Protein AF-A0A9E1S568-F1 (afdb_monomer)

Radius of gyration: 19.32 Å; Cα contacts (8 Å, |Δi|>4): 302; chains: 1; bounding box: 48×46×54 Å

Sequence (184 aa):
MKRWNRTTLTWDMMLGLDTNIPVTDWLKHNEHHVHKLHGITAVSMPDREVLVEVFVQRVSVGPTTERPEILNRLQSGLEGKIKSLSSHHSCRGVRVTSGDYGAKFEIRFELNNGAQFCDTAIAITKKILQILGVEDERGSRMANFTVSQETFIRLDEAWIPFVRWLRMSHQLPVFASVDADMSR

Solvent-accessible surface area (backbone atoms only — not comparable to full-atom values): 10716 Å² total; per-residue (Å²): 130,63,70,45,76,34,41,35,41,37,34,73,30,92,87,43,42,66,31,70,44,70,46,83,44,93,90,43,85,85,57,93,43,48,34,23,40,37,32,39,39,35,35,46,46,75,97,45,30,35,42,34,40,39,33,44,42,68,95,65,95,67,87,68,81,46,53,69,52,55,51,48,43,52,43,55,56,44,57,58,43,43,67,66,30,59,82,84,49,49,59,46,76,78,44,71,48,64,57,100,85,51,49,45,36,40,37,36,32,33,56,45,91,88,64,59,62,65,63,54,45,52,57,47,51,57,45,51,35,54,64,43,49,36,84,54,96,83,41,62,70,76,64,52,52,50,80,50,77,48,53,30,37,56,55,94,94,42,79,40,51,42,69,52,51,52,22,58,79,67,75,42,74,80,74,72,76,89,84,80,79,91,80,130

Structure (mmCIF, N/CA/C/O backbone):
data_AF-A0A9E1S568-F1
#
_entry.id   AF-A0A9E1S568-F1
#
loop_
_atom_site.group_PDB
_atom_site.id
_atom_site.type_symbol
_atom_site.label_atom_id
_atom_site.label_alt_id
_atom_site.label_comp_id
_atom_site.label_asym_id
_atom_site.label_entity_id
_atom_site.label_seq_id
_atom_site.pdbx_PDB_ins_code
_atom_site.Cartn_x
_atom_site.Cartn_y
_atom_site.Cartn_z
_atom_site.occupancy
_atom_site.B_iso_or_equiv
_atom_site.auth_seq_id
_atom_site.auth_comp_id
_atom_site.auth_asym_id
_atom_site.auth_atom_id
_atom_site.pdbx_PDB_model_num
ATOM 1 N N . MET A 1 1 ? -17.001 6.124 23.254 1.00 55.72 1 MET A N 1
ATOM 2 C CA . MET A 1 1 ? -15.656 5.578 22.968 1.00 55.72 1 MET A CA 1
ATOM 3 C C . MET A 1 1 ? -15.445 5.609 21.458 1.00 55.72 1 MET A C 1
ATOM 5 O O . MET A 1 1 ? -16.227 4.984 20.752 1.00 55.72 1 MET A O 1
ATOM 9 N N . LYS A 1 2 ? -14.501 6.411 20.938 1.00 85.19 2 LYS A N 1
ATOM 10 C CA . LYS A 1 2 ? -14.241 6.466 19.487 1.00 85.19 2 LYS A CA 1
ATOM 11 C C . LYS A 1 2 ? -13.542 5.160 19.086 1.00 85.19 2 LYS A C 1
ATOM 13 O O . LYS A 1 2 ? -12.456 4.875 19.584 1.00 85.19 2 LYS A O 1
ATOM 18 N N . ARG A 1 3 ? -14.204 4.354 18.255 1.00 88.50 3 ARG A N 1
ATOM 19 C CA . ARG A 1 3 ? -13.707 3.085 17.705 1.00 88.50 3 ARG A CA 1
ATOM 20 C C . ARG A 1 3 ? -13.401 3.289 16.226 1.00 88.50 3 ARG A C 1
ATOM 22 O O . ARG A 1 3 ? -14.178 3.937 15.532 1.00 88.50 3 ARG A O 1
ATOM 29 N N . TRP A 1 4 ? -12.309 2.707 15.755 1.00 90.69 4 TRP A N 1
ATOM 30 C CA . TRP A 1 4 ? -11.953 2.655 14.340 1.00 90.69 4 TRP A CA 1
ATOM 31 C C . TRP A 1 4 ? -11.632 1.207 13.980 1.00 90.69 4 TRP A C 1
ATOM 33 O O . TRP A 1 4 ? -10.912 0.528 14.706 1.00 90.69 4 TRP A O 1
ATOM 43 N N . ASN A 1 5 ? -12.212 0.715 12.889 1.00 90.50 5 ASN A N 1
ATOM 44 C CA . ASN A 1 5 ? -11.890 -0.603 12.355 1.00 90.50 5 ASN A CA 1
ATOM 45 C C . ASN A 1 5 ? -10.900 -0.399 11.209 1.00 90.50 5 ASN A C 1
ATOM 47 O O . ASN A 1 5 ? -11.288 0.003 10.111 1.00 90.50 5 ASN A O 1
ATOM 51 N N . ARG A 1 6 ? -9.621 -0.642 11.486 1.00 92.56 6 ARG A N 1
ATOM 52 C CA . 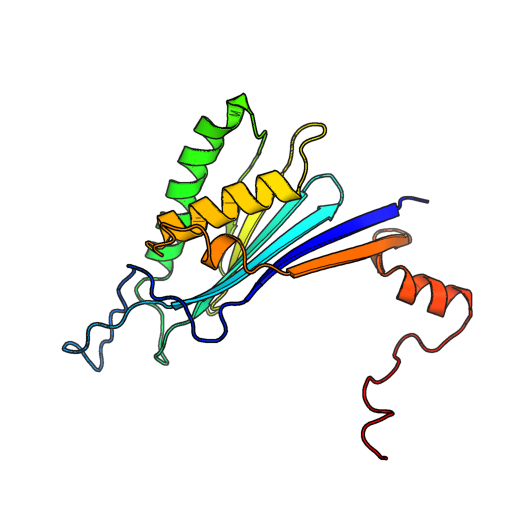ARG A 1 6 ? -8.547 -0.576 10.503 1.00 92.56 6 ARG A CA 1
ATOM 53 C C . ARG A 1 6 ? -8.671 -1.770 9.568 1.00 92.56 6 ARG A C 1
ATOM 55 O O . ARG A 1 6 ? -8.499 -2.903 10.003 1.00 92.56 6 ARG A O 1
ATOM 62 N N . THR A 1 7 ? -8.938 -1.518 8.295 1.00 93.50 7 THR A N 1
ATOM 63 C CA . THR A 1 7 ? -8.829 -2.511 7.226 1.00 93.50 7 THR A CA 1
ATOM 64 C C . THR A 1 7 ? -7.492 -2.330 6.518 1.00 93.50 7 THR A C 1
ATOM 66 O O . THR A 1 7 ? -7.107 -1.206 6.190 1.00 93.50 7 THR A O 1
ATOM 69 N N . THR A 1 8 ? -6.787 -3.433 6.289 1.00 95.25 8 THR A N 1
ATOM 70 C CA . THR A 1 8 ? -5.530 -3.472 5.540 1.00 95.25 8 THR A CA 1
ATOM 71 C C . THR A 1 8 ? -5.673 -4.449 4.380 1.00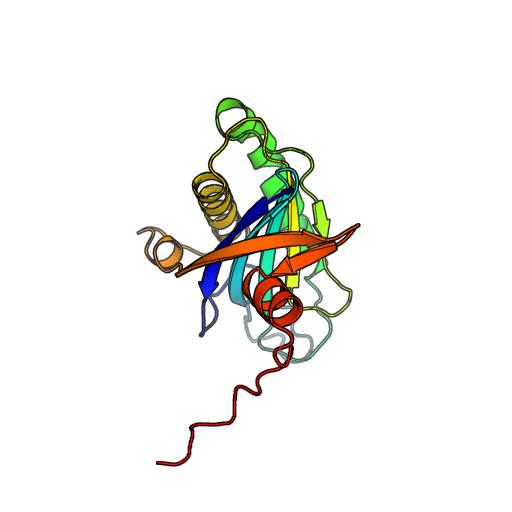 95.25 8 THR A C 1
ATOM 73 O O . THR A 1 8 ? -6.111 -5.582 4.585 1.00 95.25 8 THR A O 1
ATOM 76 N N . LEU A 1 9 ? -5.314 -4.003 3.177 1.00 95.94 9 LEU A N 1
ATOM 77 C CA . LEU A 1 9 ? -5.177 -4.840 1.987 1.00 95.94 9 LEU A CA 1
ATOM 78 C C . LEU A 1 9 ? -3.696 -4.957 1.643 1.00 95.94 9 LEU A C 1
ATOM 80 O O . LEU A 1 9 ? -3.024 -3.932 1.516 1.00 95.94 9 LEU A O 1
ATOM 84 N N . THR A 1 10 ? -3.200 -6.177 1.466 1.00 96.44 10 THR A N 1
ATOM 85 C CA . THR A 1 10 ? -1.786 -6.425 1.162 1.00 96.44 10 THR A CA 1
ATOM 86 C C . THR A 1 10 ? -1.655 -7.292 -0.080 1.00 96.44 10 THR A C 1
ATOM 88 O O . THR A 1 10 ? -2.126 -8.428 -0.097 1.00 96.44 10 THR A O 1
ATOM 91 N N . TRP A 1 11 ? -0.980 -6.756 -1.094 1.00 95.00 11 TRP A N 1
ATOM 92 C CA . TRP A 1 11 ? -0.493 -7.480 -2.263 1.00 95.00 11 TRP A CA 1
ATOM 93 C C . TRP A 1 11 ? 0.986 -7.779 -2.040 1.00 95.00 11 TRP A C 1
ATOM 95 O O . TRP A 1 11 ? 1.820 -6.884 -2.180 1.00 95.00 11 TRP A O 1
ATOM 105 N N . ASP A 1 12 ? 1.298 -9.015 -1.665 1.00 91.75 12 ASP A N 1
ATOM 106 C CA . ASP A 1 12 ? 2.675 -9.478 -1.497 1.00 91.75 12 ASP A CA 1
ATOM 107 C C . ASP A 1 12 ? 3.172 -10.115 -2.799 1.00 91.75 12 ASP A C 1
ATOM 109 O O . ASP A 1 12 ? 2.539 -11.010 -3.367 1.00 91.75 12 ASP A O 1
ATOM 113 N N . MET A 1 13 ? 4.304 -9.624 -3.291 1.00 87.38 13 MET A N 1
ATOM 114 C CA . MET A 1 13 ? 4.949 -10.073 -4.515 1.00 87.38 13 MET A CA 1
ATOM 115 C C . MET A 1 13 ? 6.328 -10.609 -4.143 1.00 87.38 13 MET A C 1
ATOM 117 O O . MET A 1 13 ? 7.347 -10.010 -4.480 1.00 87.38 13 MET A O 1
ATOM 121 N N . MET A 1 14 ? 6.349 -11.752 -3.449 1.00 74.62 14 MET A N 1
ATOM 122 C CA . MET A 1 14 ? 7.551 -12.358 -2.854 1.00 74.62 14 MET A CA 1
ATOM 123 C C . MET A 1 14 ? 8.778 -12.405 -3.783 1.00 74.62 14 MET A C 1
ATOM 125 O O . MET A 1 14 ? 9.901 -12.197 -3.332 1.00 74.62 14 MET A O 1
ATOM 129 N N . LEU A 1 15 ? 8.585 -12.645 -5.085 1.00 81.06 15 LEU A N 1
ATOM 130 C CA . LEU A 1 15 ? 9.674 -12.725 -6.074 1.00 81.06 15 LEU A CA 1
ATOM 131 C C . LEU A 1 15 ? 9.980 -11.398 -6.795 1.00 81.06 15 LEU A C 1
ATOM 133 O O . LEU A 1 15 ? 10.914 -11.330 -7.594 1.00 81.06 15 LEU A O 1
ATOM 137 N N . GLY A 1 16 ? 9.215 -10.348 -6.504 1.00 86.12 16 GLY A N 1
ATOM 138 C CA . GLY A 1 16 ? 9.254 -9.066 -7.194 1.00 86.12 16 GLY A CA 1
ATOM 139 C C . GLY A 1 16 ? 8.633 -9.139 -8.592 1.00 86.12 16 GLY A C 1
ATOM 140 O O . GLY A 1 16 ? 8.898 -10.058 -9.366 1.00 86.12 16 GLY A O 1
ATOM 141 N N . LEU A 1 17 ? 7.806 -8.156 -8.935 1.00 88.62 17 LEU A N 1
ATOM 142 C CA . LEU A 1 17 ? 7.298 -7.966 -10.290 1.00 88.62 17 LEU A CA 1
ATOM 143 C C . LEU A 1 1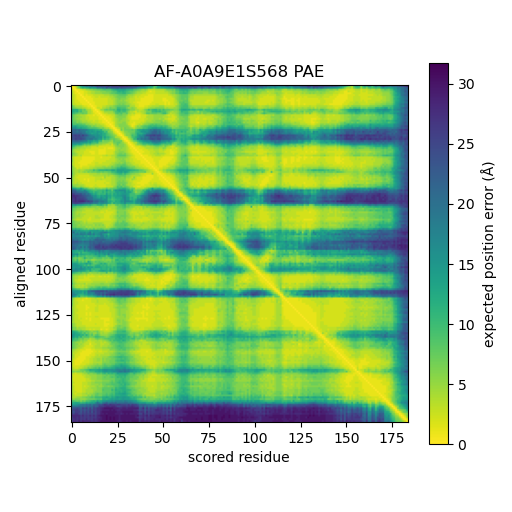7 ? 8.167 -6.957 -11.025 1.00 88.62 17 LEU A C 1
ATOM 145 O O . LEU A 1 17 ? 8.370 -5.845 -10.538 1.00 88.62 17 LEU A O 1
ATOM 149 N N . ASP A 1 18 ? 8.646 -7.343 -12.201 1.00 89.19 18 ASP A N 1
ATOM 150 C CA . ASP A 1 18 ? 9.416 -6.457 -13.064 1.00 89.19 18 ASP A CA 1
ATOM 151 C C . ASP A 1 18 ? 8.561 -5.251 -13.474 1.00 89.19 18 ASP A C 1
ATOM 153 O O . ASP A 1 18 ? 7.424 -5.384 -13.934 1.00 89.19 18 ASP A O 1
ATOM 157 N N . THR A 1 19 ? 9.113 -4.062 -13.253 1.00 89.25 19 THR A N 1
ATOM 158 C CA . THR A 1 19 ? 8.547 -2.793 -13.721 1.00 89.25 19 THR A CA 1
ATOM 159 C C . THR A 1 19 ? 9.135 -2.439 -15.085 1.00 89.25 19 THR A C 1
ATOM 161 O O . THR A 1 19 ? 10.121 -3.027 -15.525 1.00 89.25 19 THR A O 1
ATOM 164 N N . ASN A 1 20 ? 8.592 -1.417 -15.739 1.00 87.50 20 ASN A N 1
ATOM 165 C CA . ASN A 1 20 ? 9.207 -0.832 -16.934 1.00 87.50 20 ASN A CA 1
ATOM 166 C C . ASN A 1 20 ? 10.190 0.313 -16.613 1.00 87.50 20 ASN A C 1
ATOM 168 O O . ASN A 1 20 ? 10.491 1.130 -17.486 1.00 87.50 20 ASN A O 1
ATOM 172 N N . ILE A 1 21 ? 10.630 0.428 -15.355 1.00 85.56 21 ILE A N 1
ATOM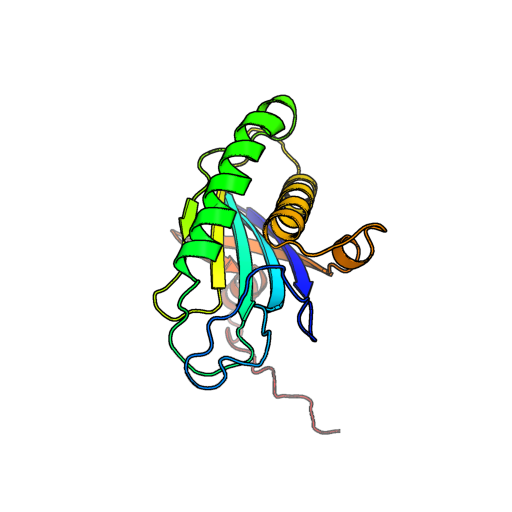 173 C CA . ILE A 1 21 ? 11.511 1.503 -14.895 1.00 85.56 21 ILE A CA 1
ATOM 174 C C . ILE A 1 21 ? 12.942 0.965 -14.866 1.00 85.56 21 ILE A C 1
ATOM 176 O O . ILE A 1 21 ? 13.239 0.090 -14.040 1.00 85.56 21 ILE A O 1
ATOM 180 N N . PRO A 1 22 ? 13.829 1.460 -15.743 1.00 79.81 22 PRO A N 1
ATOM 181 C CA . PRO A 1 22 ? 15.189 0.958 -15.834 1.00 79.81 22 PRO A CA 1
ATOM 182 C C . PRO A 1 22 ? 15.968 1.238 -14.548 1.00 79.81 22 PRO A C 1
ATOM 184 O O . PRO A 1 22 ? 15.653 2.138 -13.771 1.00 79.81 22 PRO A O 1
ATOM 187 N N . VAL A 1 23 ? 17.002 0.440 -14.320 1.00 77.12 23 VAL A N 1
ATOM 188 C CA . VAL A 1 23 ? 18.006 0.675 -13.287 1.00 77.12 23 VAL A CA 1
ATOM 189 C C . VAL A 1 23 ? 19.292 1.063 -13.995 1.00 77.12 23 VAL A C 1
ATOM 191 O O . VAL A 1 23 ? 19.887 0.241 -14.691 1.00 77.12 23 VAL A O 1
ATOM 194 N N . THR A 1 24 ? 19.752 2.293 -13.786 1.00 70.94 24 THR A N 1
ATOM 195 C CA . THR A 1 24 ? 21.067 2.708 -14.278 1.00 70.94 24 THR A CA 1
ATOM 196 C C . THR A 1 24 ? 22.138 2.136 -13.348 1.00 70.94 24 THR A C 1
ATOM 198 O O . THR A 1 24 ? 22.375 2.645 -12.249 1.00 70.94 24 THR A O 1
ATOM 201 N N . ASP A 1 25 ? 22.758 1.024 -13.755 1.00 65.12 25 ASP A N 1
ATOM 202 C CA . ASP A 1 25 ? 23.880 0.425 -13.033 1.00 65.12 25 ASP A CA 1
ATOM 203 C C . ASP A 1 25 ? 25.222 0.880 -13.620 1.00 65.12 25 ASP A C 1
ATOM 205 O O . ASP A 1 25 ? 25.667 0.418 -14.671 1.00 65.12 25 ASP A O 1
ATOM 209 N N . TRP A 1 26 ? 25.895 1.767 -12.890 1.00 59.81 26 TRP A N 1
ATOM 210 C CA . TRP A 1 26 ? 27.206 2.310 -13.239 1.00 59.81 26 TRP A CA 1
ATOM 211 C C . TRP A 1 26 ? 28.306 1.236 -13.292 1.00 59.81 26 TRP A C 1
ATOM 213 O O . TRP A 1 26 ? 29.344 1.450 -13.910 1.00 59.81 26 TRP A O 1
ATOM 223 N N . LEU A 1 27 ? 28.113 0.072 -12.666 1.00 60.22 27 LEU A N 1
ATOM 224 C CA . LEU A 1 27 ? 29.082 -1.029 -12.695 1.00 60.22 27 LEU A CA 1
ATOM 225 C C . LEU A 1 27 ? 28.791 -2.034 -13.814 1.00 60.22 27 LEU A C 1
ATOM 227 O O . LEU A 1 27 ? 29.680 -2.790 -14.201 1.00 60.22 27 LEU A O 1
ATOM 231 N N . LYS A 1 28 ? 27.567 -2.043 -14.355 1.00 59.97 28 LYS A N 1
ATOM 232 C CA . LYS A 1 28 ? 27.106 -3.039 -15.328 1.00 59.97 28 LYS A CA 1
ATOM 233 C C . LYS A 1 28 ? 26.264 -2.416 -16.440 1.00 59.97 28 LYS A C 1
ATOM 235 O O . LYS A 1 28 ? 25.106 -2.769 -16.638 1.00 59.97 28 LYS A O 1
ATOM 240 N N . HIS A 1 29 ? 26.891 -1.542 -17.221 1.00 57.72 29 HIS A N 1
ATOM 241 C CA . HIS A 1 29 ? 26.264 -0.801 -18.324 1.00 57.72 29 HIS A CA 1
ATOM 242 C C . HIS A 1 29 ? 25.612 -1.686 -19.411 1.00 57.72 29 HIS A C 1
ATOM 244 O O . HIS A 1 29 ? 24.796 -1.193 -20.183 1.00 57.72 29 HIS A O 1
ATOM 250 N N . ASN A 1 30 ? 25.949 -2.980 -19.468 1.00 57.06 30 ASN A N 1
ATOM 251 C CA . ASN A 1 30 ? 25.460 -3.920 -20.482 1.00 57.06 30 ASN A CA 1
ATOM 252 C C . ASN A 1 30 ? 24.333 -4.846 -19.985 1.00 57.06 30 ASN A C 1
ATOM 254 O O . ASN A 1 30 ? 23.819 -5.641 -20.770 1.00 57.06 30 ASN A O 1
ATOM 258 N N . GLU A 1 31 ? 23.957 -4.790 -18.703 1.00 65.19 31 GLU A N 1
ATOM 259 C CA . GLU A 1 31 ? 22.848 -5.588 -18.170 1.00 65.19 31 GLU A CA 1
ATOM 260 C C . GLU A 1 31 ? 21.595 -4.706 -18.030 1.00 65.19 31 GLU A C 1
ATOM 262 O O . GLU A 1 31 ? 21.569 -3.758 -17.245 1.00 65.19 31 GLU A O 1
ATOM 267 N N . HIS A 1 32 ? 20.537 -5.024 -18.784 1.00 66.19 32 HIS A N 1
ATOM 268 C CA . HIS A 1 32 ? 19.235 -4.369 -18.645 1.00 66.19 32 HIS A CA 1
ATOM 269 C C . HIS A 1 32 ? 18.546 -4.831 -17.357 1.00 66.19 32 HIS A C 1
ATOM 271 O O . HIS A 1 32 ? 17.829 -5.830 -17.341 1.00 66.19 32 HIS A O 1
ATOM 277 N N . HIS A 1 33 ? 18.766 -4.092 -16.272 1.00 75.62 33 HIS A N 1
ATOM 278 C CA . HIS A 1 33 ? 18.050 -4.278 -15.013 1.00 75.62 33 HIS A CA 1
ATOM 279 C C . HIS A 1 33 ? 16.852 -3.338 -14.926 1.00 75.62 33 HIS A C 1
ATOM 281 O O . HIS A 1 33 ? 16.901 -2.196 -15.386 1.00 75.62 33 HIS A O 1
ATOM 287 N N . VAL A 1 34 ? 15.785 -3.808 -14.285 1.00 82.88 34 VAL A N 1
ATOM 288 C CA . VAL A 1 34 ? 14.593 -3.012 -13.975 1.00 82.88 34 VAL A CA 1
ATOM 289 C C . VAL A 1 34 ? 14.318 -3.027 -12.480 1.00 82.88 34 VAL A C 1
ATOM 291 O O . VAL A 1 34 ? 14.737 -3.934 -11.754 1.00 82.88 34 VAL A O 1
ATOM 294 N N . HIS A 1 35 ? 13.619 -2.002 -12.002 1.00 84.75 35 HIS A N 1
ATOM 295 C CA . HIS A 1 35 ? 13.125 -1.992 -10.633 1.00 84.75 35 HIS A CA 1
ATOM 296 C C . HIS A 1 35 ? 12.069 -3.084 -10.461 1.00 84.75 35 HIS A C 1
ATOM 298 O O . HIS A 1 35 ? 11.311 -3.369 -11.394 1.00 84.75 35 HIS A O 1
ATOM 304 N N . LYS A 1 36 ? 11.997 -3.675 -9.266 1.00 88.12 36 LYS A N 1
ATOM 305 C CA . LYS A 1 36 ? 10.995 -4.691 -8.945 1.00 88.12 36 LYS A CA 1
ATOM 306 C C . LYS A 1 36 ? 10.021 -4.177 -7.898 1.00 88.12 36 LYS A C 1
ATOM 308 O O . LYS A 1 36 ? 10.424 -3.640 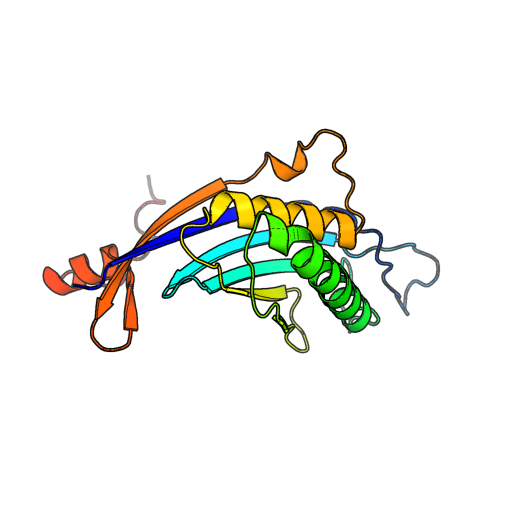-6.866 1.00 88.12 36 LYS A O 1
ATOM 313 N N . LEU A 1 37 ? 8.732 -4.362 -8.152 1.00 89.69 37 LEU A N 1
ATOM 314 C CA . LEU A 1 37 ? 7.667 -4.132 -7.185 1.00 89.69 37 LEU A CA 1
ATOM 315 C C . LEU A 1 37 ? 7.508 -5.387 -6.321 1.00 89.69 37 LEU A C 1
ATOM 317 O O . LEU A 1 37 ? 7.141 -6.442 -6.825 1.00 89.69 37 LEU A O 1
ATOM 321 N N . HIS A 1 38 ? 7.785 -5.274 -5.029 1.00 90.06 38 HIS A N 1
ATOM 322 C CA . HIS A 1 38 ? 7.742 -6.394 -4.083 1.00 90.06 38 HIS A CA 1
ATOM 323 C C . HIS A 1 38 ? 6.480 -6.402 -3.224 1.00 90.06 38 HIS A C 1
ATOM 325 O O . HIS A 1 38 ? 6.122 -7.431 -2.660 1.00 90.06 38 HIS A O 1
ATOM 331 N N . GLY A 1 39 ? 5.779 -5.276 -3.134 1.00 92.31 39 GLY A N 1
ATOM 332 C CA . GLY A 1 39 ? 4.471 -5.283 -2.510 1.00 92.31 39 GLY A CA 1
ATOM 333 C C . GLY A 1 39 ? 3.775 -3.939 -2.514 1.00 92.31 39 GLY A C 1
ATOM 334 O O . GLY A 1 39 ? 4.389 -2.886 -2.703 1.00 92.31 39 GLY A O 1
ATOM 335 N N . ILE A 1 40 ? 2.468 -3.998 -2.294 1.00 94.81 40 ILE A N 1
ATOM 336 C CA . ILE A 1 40 ? 1.620 -2.834 -2.061 1.00 94.81 40 ILE A CA 1
ATOM 337 C C . ILE A 1 40 ? 0.776 -3.120 -0.825 1.00 94.81 40 ILE A C 1
ATOM 339 O O . ILE A 1 40 ? 0.140 -4.169 -0.738 1.00 94.81 40 ILE A O 1
ATOM 343 N N . THR A 1 41 ? 0.734 -2.178 0.110 1.00 95.94 41 THR A N 1
ATOM 344 C CA . THR A 1 41 ? -0.113 -2.263 1.302 1.00 95.94 41 THR A CA 1
ATOM 345 C C . THR A 1 41 ? -0.987 -1.027 1.381 1.00 95.94 41 THR A C 1
ATOM 347 O O . THR A 1 41 ? -0.476 0.081 1.486 1.00 95.94 41 THR A O 1
ATOM 350 N N . ALA A 1 42 ? -2.304 -1.204 1.357 1.00 94.50 42 ALA A N 1
ATOM 351 C CA . ALA A 1 42 ? -3.267 -0.132 1.572 1.00 94.50 42 ALA A CA 1
ATOM 352 C C . ALA A 1 42 ? -3.882 -0.256 2.966 1.00 94.50 42 ALA A C 1
ATOM 354 O O . ALA A 1 42 ? -4.320 -1.335 3.359 1.00 94.50 42 ALA A O 1
ATOM 355 N N . VAL A 1 43 ? -3.960 0.850 3.700 1.00 94.06 43 VAL A N 1
ATOM 356 C CA . VAL A 1 43 ? -4.469 0.916 5.071 1.00 94.06 43 VAL A CA 1
ATOM 357 C C . VAL A 1 43 ? -5.529 2.006 5.167 1.00 94.06 43 VAL A C 1
ATOM 359 O O . VAL A 1 43 ? -5.268 3.162 4.833 1.00 94.06 43 VAL A O 1
ATOM 362 N N . SER A 1 44 ? -6.718 1.657 5.662 1.00 92.56 44 SER A N 1
ATOM 363 C CA . SER A 1 44 ? -7.743 2.646 6.006 1.00 92.56 44 SER A CA 1
ATOM 364 C C . SER A 1 44 ? -7.344 3.306 7.315 1.00 92.56 44 SER A C 1
ATOM 366 O O . SER A 1 44 ? -7.341 2.600 8.315 1.00 92.56 44 SER A O 1
ATOM 368 N N . MET A 1 45 ? -7.036 4.594 7.340 1.00 89.75 45 MET A N 1
ATOM 369 C CA . MET A 1 45 ? -6.630 5.346 8.532 1.00 89.75 45 MET A CA 1
ATOM 370 C C . MET A 1 45 ? -7.852 5.976 9.238 1.00 89.75 45 MET A C 1
ATOM 372 O O . MET A 1 45 ? -8.965 5.951 8.695 1.00 89.75 45 MET A O 1
ATOM 376 N N . PRO A 1 46 ? -7.703 6.506 10.469 1.00 85.94 46 PRO A N 1
ATOM 377 C CA . PRO A 1 46 ? -8.745 7.305 11.107 1.00 85.94 46 PRO A CA 1
ATOM 378 C C . PRO A 1 46 ? -9.145 8.507 10.244 1.00 85.94 46 PRO A C 1
ATOM 380 O O . PRO A 1 46 ? -8.427 8.903 9.331 1.00 85.94 46 PRO A O 1
ATOM 383 N N . ASP A 1 47 ? -10.305 9.095 10.537 1.00 83.25 47 ASP A N 1
ATOM 384 C CA . ASP A 1 47 ? -10.735 10.363 9.929 1.00 83.25 47 ASP A CA 1
ATOM 385 C C . ASP A 1 47 ? -10.789 10.353 8.385 1.00 83.25 47 ASP A C 1
ATOM 387 O O . ASP A 1 47 ? -10.719 11.394 7.741 1.00 83.25 47 ASP A O 1
ATOM 391 N N . ARG A 1 48 ? -11.036 9.167 7.800 1.00 79.12 48 ARG A N 1
ATOM 392 C CA . ARG A 1 48 ? -11.204 8.920 6.350 1.00 79.12 48 ARG A CA 1
ATOM 393 C C . ARG A 1 48 ? -9.921 9.058 5.530 1.00 79.12 48 ARG A C 1
ATOM 395 O O . ARG A 1 48 ? -9.992 9.107 4.302 1.00 79.12 48 ARG A O 1
ATOM 402 N N . GLU A 1 49 ? -8.768 9.092 6.182 1.00 84.56 49 GLU A N 1
ATOM 403 C CA . GLU A 1 49 ? -7.484 9.032 5.499 1.00 84.56 49 GLU A CA 1
ATOM 404 C C . GLU A 1 49 ? -7.210 7.602 5.001 1.00 84.56 49 GLU A C 1
ATOM 406 O O . GLU A 1 49 ? -7.690 6.604 5.547 1.00 84.56 49 GLU A O 1
ATOM 411 N N . VAL A 1 50 ? -6.435 7.493 3.932 1.00 86.56 50 VAL A N 1
ATOM 412 C CA . VAL A 1 50 ? -5.917 6.242 3.399 1.00 86.56 50 VAL A CA 1
ATOM 413 C C . VAL A 1 50 ? -4.430 6.403 3.155 1.00 86.56 50 VAL A C 1
ATOM 415 O O . VAL A 1 50 ? -3.987 7.378 2.547 1.00 86.56 50 VAL A O 1
ATOM 418 N N . LEU A 1 51 ? -3.675 5.406 3.603 1.00 89.69 51 LEU A N 1
ATOM 419 C CA . LEU A 1 51 ? -2.251 5.272 3.342 1.00 89.69 51 LEU A CA 1
ATOM 420 C C . LEU A 1 51 ? -2.033 4.076 2.420 1.00 89.69 51 LEU A C 1
ATOM 422 O O . LEU A 1 51 ? -2.473 2.971 2.729 1.00 89.69 51 LEU A O 1
ATOM 426 N N . VAL A 1 52 ? -1.339 4.284 1.308 1.00 89.44 52 VAL A N 1
ATOM 427 C CA . VAL A 1 52 ? -0.862 3.213 0.433 1.00 89.44 52 VAL A CA 1
ATOM 428 C C . VAL A 1 52 ? 0.659 3.234 0.427 1.00 89.44 52 VAL A C 1
ATOM 430 O O . VAL A 1 52 ? 1.273 4.198 -0.022 1.00 89.44 52 VAL A O 1
ATOM 433 N N . GLU A 1 53 ? 1.268 2.167 0.925 1.00 91.06 53 GLU A N 1
ATOM 434 C CA . GLU A 1 53 ? 2.702 1.923 0.838 1.00 91.06 53 GLU A CA 1
ATOM 435 C C . GLU A 1 53 ? 3.002 1.093 -0.410 1.00 91.06 53 GLU A C 1
ATOM 437 O O . GLU A 1 53 ? 2.398 0.044 -0.629 1.00 91.06 53 GLU A O 1
ATOM 442 N N . VAL A 1 54 ? 3.957 1.546 -1.215 1.00 89.00 54 VAL A N 1
ATOM 443 C CA . VAL A 1 54 ? 4.456 0.848 -2.402 1.00 89.00 54 VAL A CA 1
ATOM 444 C C . VAL A 1 54 ? 5.915 0.498 -2.155 1.00 89.00 54 VAL A C 1
ATOM 446 O O . VAL A 1 54 ? 6.748 1.385 -1.961 1.00 89.00 54 VAL A O 1
ATOM 449 N N . PHE A 1 55 ? 6.230 -0.793 -2.142 1.00 88.56 55 PHE A N 1
ATOM 450 C CA . PHE A 1 55 ? 7.575 -1.295 -1.895 1.00 88.56 55 PHE A CA 1
ATOM 451 C C . PHE A 1 55 ? 8.241 -1.677 -3.219 1.00 88.56 55 PHE A C 1
ATOM 453 O O . PHE A 1 55 ? 7.915 -2.698 -3.826 1.00 88.56 55 PHE A O 1
ATOM 460 N N . VAL A 1 56 ? 9.164 -0.830 -3.671 1.00 82.88 56 VAL A N 1
ATOM 461 C CA . VAL A 1 56 ? 9.942 -1.005 -4.899 1.00 82.88 56 VAL A CA 1
ATOM 462 C C . VAL A 1 56 ? 11.406 -1.169 -4.518 1.00 82.88 56 VAL A C 1
ATOM 464 O O . VAL A 1 56 ? 12.050 -0.227 -4.053 1.00 82.88 56 VAL A O 1
ATOM 467 N N . GLN A 1 57 ? 11.937 -2.372 -4.714 1.00 74.38 57 GLN A N 1
ATOM 468 C CA . GLN A 1 57 ? 13.325 -2.696 -4.403 1.00 74.38 57 GLN A CA 1
ATOM 469 C C . GLN A 1 57 ? 14.163 -2.767 -5.684 1.00 74.38 57 GLN A C 1
ATOM 471 O O . GLN A 1 57 ? 13.680 -3.101 -6.770 1.00 74.38 57 GLN A O 1
ATOM 476 N N . ARG A 1 58 ? 15.453 -2.452 -5.542 1.00 65.69 58 ARG A N 1
ATOM 477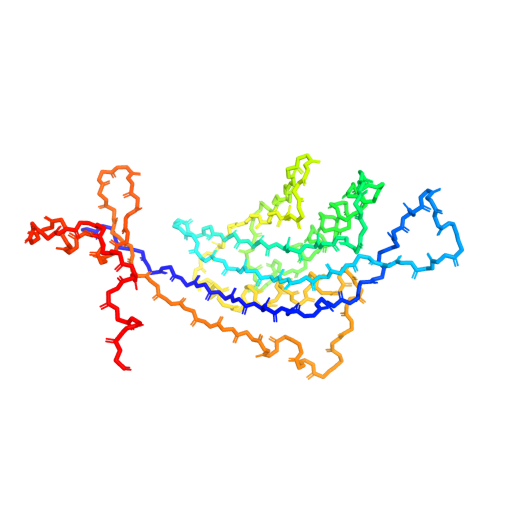 C CA . ARG A 1 58 ? 16.479 -2.704 -6.558 1.00 65.69 58 ARG A CA 1
ATOM 478 C C . ARG A 1 58 ? 17.056 -4.111 -6.369 1.00 65.69 58 ARG A C 1
ATOM 480 O O . ARG A 1 58 ? 17.167 -4.594 -5.246 1.00 65.69 58 ARG A O 1
ATOM 487 N N . VAL A 1 59 ? 17.528 -4.713 -7.457 1.00 59.09 59 VAL A N 1
ATOM 488 C CA . VAL A 1 59 ? 18.348 -5.944 -7.445 1.00 59.09 59 VAL A CA 1
ATOM 489 C C . VAL A 1 59 ? 19.830 -5.654 -7.090 1.00 59.09 59 VAL A C 1
ATOM 491 O O . VAL A 1 59 ? 20.646 -6.562 -7.012 1.00 59.09 59 VAL A O 1
ATOM 494 N N . SER A 1 60 ? 20.216 -4.393 -6.852 1.00 53.28 60 SER A N 1
ATOM 495 C CA . SER A 1 60 ? 21.617 -3.950 -6.764 1.00 53.28 60 SER A CA 1
ATOM 496 C C . SER A 1 60 ? 21.842 -2.901 -5.654 1.00 53.28 60 SER A C 1
ATOM 498 O O . SER A 1 60 ? 20.928 -2.165 -5.277 1.00 53.28 60 SER A O 1
ATOM 500 N N . VAL A 1 61 ? 23.047 -2.885 -5.071 1.00 48.47 61 VAL A N 1
ATOM 501 C CA . VAL A 1 61 ? 23.421 -2.152 -3.845 1.00 48.47 61 VAL A CA 1
ATOM 502 C C . VAL A 1 61 ? 24.089 -0.823 -4.226 1.00 48.47 61 VAL A C 1
ATOM 504 O O . VAL A 1 61 ? 25.285 -0.775 -4.488 1.00 48.47 61 VAL A O 1
ATOM 507 N N . GLY A 1 62 ? 23.324 0.268 -4.297 1.00 51.47 62 GLY A N 1
ATOM 508 C CA . GLY A 1 62 ? 23.856 1.613 -4.567 1.00 51.47 62 GLY A CA 1
ATOM 509 C C . GLY A 1 62 ? 22.758 2.678 -4.700 1.00 51.47 62 GLY A C 1
ATOM 510 O O . GLY A 1 62 ? 21.591 2.301 -4.859 1.00 51.47 62 GLY A O 1
ATOM 511 N N . PRO A 1 63 ? 23.099 3.985 -4.642 1.00 50.84 63 PRO A N 1
ATOM 512 C CA . PRO A 1 63 ? 22.135 5.081 -4.757 1.00 50.84 63 PRO A CA 1
ATOM 513 C C . PRO A 1 63 ? 21.291 4.941 -6.031 1.00 50.84 63 PRO A C 1
ATOM 515 O O . PRO A 1 63 ? 21.786 4.569 -7.095 1.00 50.84 63 PRO A O 1
ATOM 518 N N . THR A 1 64 ? 19.988 5.175 -5.890 1.00 54.38 64 THR A N 1
ATOM 519 C CA . THR A 1 64 ? 18.998 5.017 -6.961 1.00 54.38 64 THR A CA 1
ATOM 520 C C . THR A 1 64 ? 19.052 6.239 -7.870 1.00 54.38 64 THR A C 1
ATOM 522 O O . THR A 1 64 ? 18.662 7.327 -7.457 1.00 54.38 64 THR A O 1
ATOM 525 N N . THR A 1 65 ? 19.522 6.090 -9.109 1.00 58.38 65 THR A N 1
ATOM 526 C CA . THR A 1 65 ? 19.474 7.202 -10.077 1.00 58.38 65 THR A CA 1
ATOM 527 C C . THR A 1 65 ? 18.037 7.563 -10.452 1.00 58.38 65 THR A C 1
ATOM 529 O O . THR A 1 65 ? 17.755 8.729 -10.692 1.00 58.38 65 THR A O 1
ATOM 532 N N . GLU A 1 66 ? 17.107 6.602 -10.383 1.00 71.88 66 GLU A N 1
ATOM 533 C CA . GLU A 1 66 ? 15.733 6.779 -10.876 1.00 71.88 66 GLU A CA 1
ATOM 534 C C . GLU A 1 66 ? 14.663 6.856 -9.769 1.00 71.88 66 GLU A C 1
ATOM 536 O O . GLU A 1 66 ? 13.466 6.791 -10.043 1.00 71.88 66 GLU A O 1
ATOM 541 N N . ARG A 1 67 ? 15.027 7.025 -8.488 1.00 76.75 67 ARG A N 1
ATOM 542 C CA . ARG A 1 67 ? 14.018 7.264 -7.430 1.00 76.75 67 ARG A CA 1
ATOM 543 C C . ARG A 1 67 ? 13.182 8.525 -7.687 1.00 76.75 67 ARG A C 1
ATOM 545 O O . ARG A 1 67 ? 11.960 8.436 -7.536 1.00 76.75 67 ARG A O 1
ATOM 552 N N . PRO A 1 68 ? 13.779 9.668 -8.085 1.00 81.62 68 PRO A N 1
ATOM 553 C CA . PRO A 1 68 ? 13.007 10.830 -8.516 1.00 81.62 68 PRO A CA 1
ATOM 554 C C . PRO A 1 68 ? 12.083 10.506 -9.693 1.00 81.62 68 PRO A C 1
ATOM 556 O O . PRO A 1 68 ? 10.971 11.021 -9.750 1.00 81.62 68 PRO A O 1
ATOM 559 N N . GLU A 1 69 ? 12.493 9.613 -10.599 1.00 84.44 69 GLU A N 1
ATOM 560 C CA . GLU A 1 69 ? 11.655 9.159 -11.709 1.00 84.44 69 GLU A CA 1
ATOM 561 C C . GLU A 1 69 ? 10.427 8.385 -11.211 1.00 84.44 69 GLU A C 1
ATOM 563 O O . GLU A 1 69 ? 9.303 8.720 -11.585 1.00 84.44 69 GLU A O 1
ATOM 568 N N . ILE A 1 70 ? 10.612 7.400 -10.322 1.00 85.69 70 ILE A N 1
ATOM 569 C CA . ILE A 1 70 ? 9.507 6.633 -9.721 1.00 85.69 70 ILE A CA 1
ATOM 570 C C . ILE A 1 70 ? 8.544 7.576 -8.993 1.00 85.69 70 ILE A C 1
ATOM 572 O O . ILE A 1 70 ? 7.330 7.496 -9.192 1.00 85.69 70 ILE A O 1
ATOM 576 N N . LEU A 1 71 ? 9.080 8.496 -8.184 1.00 86.88 71 LEU A N 1
ATOM 577 C CA . LEU A 1 71 ? 8.290 9.487 -7.457 1.00 86.88 71 LEU A CA 1
ATOM 578 C C . LEU A 1 71 ? 7.465 10.352 -8.419 1.00 86.88 71 LEU A C 1
ATOM 580 O O . LEU A 1 71 ? 6.252 10.471 -8.249 1.00 86.88 71 LEU A O 1
ATOM 584 N N . ASN A 1 72 ? 8.096 10.889 -9.465 1.00 86.44 72 ASN A N 1
ATOM 585 C CA . ASN A 1 72 ? 7.438 11.725 -10.467 1.00 86.44 72 ASN A CA 1
ATOM 586 C C . ASN A 1 72 ? 6.370 10.955 -11.253 1.00 86.44 72 ASN A C 1
ATOM 588 O O . ASN A 1 72 ? 5.280 11.484 -11.483 1.00 86.44 72 ASN A O 1
ATOM 592 N N . ARG A 1 73 ? 6.637 9.702 -11.642 1.00 88.62 73 ARG A N 1
ATOM 593 C CA . ARG A 1 73 ? 5.664 8.834 -12.327 1.00 88.62 73 ARG A CA 1
ATOM 594 C C . ARG A 1 73 ? 4.448 8.557 -11.445 1.00 88.62 73 ARG A C 1
ATOM 596 O O . ARG A 1 73 ? 3.317 8.684 -11.914 1.00 88.62 73 ARG A O 1
ATOM 603 N N . LEU A 1 74 ? 4.663 8.218 -10.171 1.00 88.75 74 LEU A N 1
ATOM 604 C CA . LEU A 1 74 ? 3.582 7.998 -9.206 1.00 88.75 74 LEU A CA 1
ATOM 605 C C . LEU A 1 74 ? 2.774 9.275 -8.980 1.00 88.75 74 LEU A C 1
ATOM 607 O O . LEU A 1 74 ? 1.548 9.239 -9.058 1.00 88.75 74 LEU A O 1
ATOM 611 N N . GLN A 1 75 ? 3.442 10.404 -8.755 1.00 87.62 75 GLN A N 1
ATOM 612 C CA . GLN A 1 75 ? 2.773 11.668 -8.482 1.00 87.62 75 GLN A CA 1
ATOM 613 C C . GLN A 1 75 ? 1.946 12.148 -9.683 1.00 87.62 75 GLN A C 1
ATOM 615 O O . GLN A 1 75 ? 0.731 12.304 -9.565 1.00 87.62 75 GLN A O 1
ATOM 620 N N . SER A 1 76 ? 2.555 12.266 -10.864 1.00 85.50 76 SER A N 1
ATOM 621 C CA . SER A 1 76 ? 1.854 12.692 -12.087 1.00 85.50 76 SER A CA 1
ATOM 622 C C . SER A 1 76 ? 0.753 11.711 -12.515 1.00 85.50 76 SER A C 1
ATOM 624 O O . SER A 1 76 ? -0.357 12.116 -12.879 1.00 85.50 76 SER A O 1
ATOM 626 N N . GLY A 1 77 ? 1.019 10.404 -12.424 1.00 84.81 77 GLY A N 1
ATOM 627 C CA . GLY A 1 77 ? 0.081 9.359 -12.823 1.00 84.81 77 GLY A CA 1
ATOM 628 C C . GLY A 1 77 ? -1.147 9.251 -11.914 1.00 84.81 77 GLY A C 1
ATOM 629 O O . GLY A 1 77 ? -2.227 8.872 -12.387 1.00 84.81 77 GLY A O 1
ATOM 630 N N . LEU A 1 78 ? -1.006 9.590 -10.628 1.00 84.62 78 LEU A N 1
ATOM 631 C CA . LEU A 1 78 ? -2.107 9.598 -9.662 1.00 84.62 78 LEU A CA 1
ATOM 632 C C . LEU A 1 78 ? -2.866 10.929 -9.665 1.00 84.62 78 LEU A C 1
ATOM 634 O O . LEU A 1 78 ? -4.096 10.898 -9.619 1.00 84.62 78 LEU A O 1
ATOM 638 N N . GLU A 1 79 ? -2.191 12.071 -9.829 1.00 76.31 79 GLU A N 1
ATOM 639 C CA . GLU A 1 79 ? -2.837 13.386 -9.980 1.00 76.31 79 GLU A CA 1
ATOM 640 C C . GLU A 1 79 ? -3.848 13.405 -11.139 1.00 76.31 79 GLU A C 1
ATOM 642 O O . GLU A 1 79 ? -4.977 13.885 -10.984 1.00 76.31 79 GLU A O 1
ATOM 647 N N . GLY A 1 80 ? -3.493 12.807 -12.284 1.00 66.25 80 GLY A N 1
ATOM 648 C CA . GLY A 1 80 ? -4.405 12.661 -13.423 1.00 66.25 80 GLY A CA 1
ATOM 649 C C . GLY A 1 80 ? -5.611 11.761 -13.126 1.00 66.25 80 GLY A C 1
ATOM 650 O O . GLY A 1 80 ? -6.727 12.035 -13.575 1.00 66.25 80 GLY A O 1
ATOM 651 N N . LYS A 1 81 ? -5.424 10.707 -12.318 1.00 64.69 81 LYS A N 1
ATOM 652 C CA . LYS A 1 81 ? -6.501 9.765 -11.995 1.00 64.69 81 LYS A CA 1
ATOM 653 C C . LYS A 1 81 ? -7.486 10.337 -10.979 1.00 64.69 81 LYS A C 1
ATOM 655 O O . LYS A 1 81 ? -8.678 10.124 -11.158 1.00 64.69 81 LYS A O 1
ATOM 660 N N . ILE A 1 82 ? -7.042 11.108 -9.988 1.00 59.66 82 ILE A N 1
ATOM 661 C CA . ILE A 1 82 ? -7.928 11.777 -9.014 1.00 59.66 82 ILE A CA 1
ATOM 662 C C . ILE A 1 82 ? -8.898 12.727 -9.719 1.00 59.66 82 ILE A C 1
ATOM 664 O O . ILE A 1 82 ? -10.091 12.728 -9.421 1.00 59.66 82 ILE A O 1
ATOM 668 N N . LYS A 1 83 ? -8.411 13.479 -10.717 1.00 58.16 83 LYS A N 1
ATOM 669 C CA . LYS A 1 83 ? -9.267 14.334 -11.551 1.00 58.16 83 LYS A CA 1
ATOM 670 C C . LYS A 1 83 ? -10.323 13.517 -12.303 1.00 58.16 83 LYS A C 1
ATOM 672 O O . LYS A 1 83 ? -11.468 13.942 -12.356 1.00 58.16 83 LYS A O 1
ATOM 677 N N . SER A 1 84 ? -9.979 12.334 -12.819 1.00 54.97 84 SER A N 1
ATOM 678 C CA . SER A 1 84 ? -10.927 11.456 -13.538 1.00 54.97 84 SER A CA 1
ATOM 679 C C . SER A 1 84 ? -11.883 10.667 -12.627 1.00 54.97 84 SER A C 1
ATOM 681 O O . SER A 1 84 ? -13.042 10.448 -12.972 1.00 54.97 84 SER A O 1
ATOM 683 N N . LEU A 1 85 ? -11.413 10.268 -11.442 1.00 53.97 85 LEU A N 1
ATOM 684 C CA . LEU A 1 85 ? -12.176 9.535 -10.434 1.00 53.97 85 LEU A CA 1
ATOM 685 C C . LEU A 1 85 ? -13.161 10.439 -9.692 1.00 53.97 85 LEU A C 1
ATOM 687 O O . LEU A 1 85 ? -14.088 9.919 -9.086 1.00 53.97 85 LEU A O 1
ATOM 691 N N . SER A 1 86 ? -13.022 11.763 -9.795 1.00 48.34 86 SER A N 1
ATOM 692 C CA . SER A 1 86 ? -13.912 12.765 -9.190 1.00 48.34 86 SER A CA 1
ATOM 693 C C . SER A 1 86 ? -15.409 12.589 -9.496 1.00 48.34 86 SER A C 1
ATOM 695 O O . SER A 1 86 ? -16.233 13.166 -8.792 1.00 48.34 86 SER A O 1
ATOM 697 N N . SER A 1 87 ? -15.781 11.759 -10.478 1.00 50.94 87 SER A N 1
ATOM 698 C CA . SER A 1 87 ? -17.177 11.401 -10.749 1.00 50.94 87 SER A CA 1
ATOM 699 C C . SER A 1 87 ? -17.721 10.239 -9.897 1.00 50.94 87 SER A C 1
ATOM 701 O O . SER A 1 87 ? -18.932 10.168 -9.723 1.00 50.94 87 SER A O 1
ATOM 703 N N . HIS A 1 88 ? -16.879 9.334 -9.370 1.00 46.97 88 HIS A N 1
ATOM 704 C CA . HIS A 1 88 ? -17.324 8.111 -8.664 1.00 46.97 88 HIS A CA 1
ATOM 705 C C . HIS A 1 88 ? -16.504 7.744 -7.409 1.00 46.97 88 HIS A C 1
ATOM 707 O O . HIS A 1 88 ? -17.016 7.058 -6.533 1.00 46.97 88 HIS A O 1
ATOM 713 N N . HIS A 1 89 ? -15.232 8.146 -7.312 1.00 53.34 89 HIS A N 1
ATOM 714 C CA . HIS A 1 89 ? -14.330 7.839 -6.195 1.00 53.34 89 HIS A CA 1
ATOM 715 C C . HIS A 1 89 ? -13.647 9.129 -5.752 1.00 53.34 89 HIS A C 1
ATOM 717 O O . HIS A 1 89 ? -12.777 9.706 -6.405 1.00 53.34 89 HIS A O 1
ATOM 723 N N . SER A 1 90 ? -14.120 9.623 -4.630 1.00 56.25 90 SER A N 1
ATOM 724 C CA . SER A 1 90 ? -13.939 10.985 -4.188 1.00 56.25 90 SER A CA 1
ATOM 725 C C . SER A 1 90 ? -12.693 11.080 -3.307 1.00 56.25 90 SER A C 1
ATOM 727 O O . SER A 1 90 ? -12.776 10.913 -2.097 1.00 56.25 90 SER A O 1
ATOM 729 N N . CYS A 1 91 ? -11.532 11.251 -3.933 1.00 61.03 91 CYS A N 1
ATOM 730 C CA . CYS A 1 91 ? -10.223 11.257 -3.283 1.00 61.03 91 CYS A CA 1
ATOM 731 C C . CYS A 1 91 ? -9.645 12.687 -3.259 1.00 61.03 91 CYS A C 1
ATOM 733 O O . CYS A 1 91 ? -9.652 13.356 -4.294 1.00 61.03 91 CYS A O 1
ATOM 735 N N . ARG A 1 92 ? -9.168 13.186 -2.109 1.00 63.84 92 ARG A N 1
ATOM 736 C CA . ARG A 1 92 ? -8.562 14.528 -1.971 1.00 63.84 92 ARG A CA 1
ATOM 737 C C . ARG A 1 92 ? -7.111 14.441 -1.490 1.00 63.84 92 ARG A C 1
ATOM 739 O O . ARG A 1 92 ? -6.790 13.649 -0.614 1.00 63.84 92 ARG A O 1
ATOM 746 N N . GLY A 1 93 ? -6.254 15.304 -2.047 1.00 61.22 93 GLY A N 1
ATOM 747 C CA . GLY A 1 93 ? -4.934 15.604 -1.482 1.00 61.22 93 GLY A CA 1
ATOM 748 C C . GLY A 1 93 ? -3.912 14.471 -1.570 1.00 61.22 93 GLY A C 1
ATOM 749 O O . GLY A 1 93 ? -3.253 14.201 -0.572 1.00 61.22 93 GLY A O 1
ATOM 750 N N . VAL A 1 94 ? -3.757 13.832 -2.741 1.00 69.25 94 VAL A N 1
ATOM 751 C CA . VAL A 1 94 ? -2.708 12.815 -2.916 1.00 69.25 94 VAL A CA 1
ATOM 752 C C . VAL A 1 94 ? -1.334 13.433 -2.718 1.00 69.25 94 VAL A C 1
ATOM 754 O O . VAL A 1 94 ? -0.929 14.331 -3.455 1.00 69.25 94 VAL A O 1
ATOM 757 N N . ARG A 1 95 ? -0.608 12.910 -1.736 1.00 78.62 95 ARG A N 1
ATOM 758 C CA . ARG A 1 95 ? 0.801 13.213 -1.521 1.00 78.62 95 ARG A CA 1
ATOM 759 C C . ARG A 1 95 ? 1.595 11.930 -1.657 1.00 78.62 95 ARG A C 1
ATOM 761 O O . ARG A 1 95 ? 1.297 10.965 -0.957 1.00 78.62 95 ARG A O 1
ATOM 768 N N . VAL A 1 96 ? 2.594 11.942 -2.534 1.00 79.81 96 VAL A N 1
ATOM 769 C CA . VAL A 1 96 ? 3.568 10.858 -2.643 1.00 79.81 96 VAL A CA 1
ATOM 770 C C . VAL A 1 96 ? 4.843 11.301 -1.935 1.00 79.81 96 VAL A C 1
ATOM 772 O O . VAL A 1 96 ? 5.388 12.356 -2.245 1.00 79.81 96 VAL A O 1
ATOM 775 N N . THR A 1 97 ? 5.299 10.533 -0.954 1.00 81.00 97 THR A N 1
ATOM 776 C CA . THR A 1 97 ? 6.543 10.792 -0.221 1.00 81.00 97 THR A CA 1
ATOM 777 C C . THR A 1 97 ? 7.449 9.579 -0.254 1.00 81.00 97 THR A C 1
ATOM 779 O O . THR A 1 97 ? 7.010 8.443 -0.416 1.00 81.00 97 THR A O 1
ATOM 782 N N . SER A 1 98 ? 8.743 9.821 -0.105 1.00 80.12 98 SER A N 1
ATOM 783 C CA . SER A 1 98 ? 9.763 8.790 -0.205 1.00 80.12 98 SER A CA 1
ATOM 784 C C . SER A 1 98 ? 10.927 9.213 0.698 1.00 80.12 98 SER A C 1
ATOM 786 O O . SER A 1 98 ? 11.370 10.351 0.583 1.00 80.12 98 SER A O 1
ATOM 788 N N . GLY A 1 99 ? 11.407 8.351 1.601 1.00 69.94 99 GLY A N 1
ATOM 789 C CA . GLY A 1 99 ? 12.599 8.663 2.414 1.00 69.94 99 GLY A CA 1
ATOM 790 C C . GLY A 1 99 ? 13.885 8.631 1.580 1.00 69.94 99 GLY A C 1
ATOM 791 O O . GLY A 1 99 ? 13.909 7.953 0.559 1.00 69.94 99 GLY A O 1
ATOM 792 N N . ASP A 1 100 ? 14.961 9.293 1.999 1.00 61.00 100 ASP A N 1
ATOM 793 C CA . ASP A 1 100 ? 16.164 9.471 1.157 1.00 61.00 100 ASP A CA 1
ATOM 794 C C . ASP A 1 100 ? 16.833 8.153 0.715 1.00 61.00 100 ASP A C 1
ATOM 796 O O . ASP A 1 100 ? 17.432 8.081 -0.356 1.00 61.00 100 ASP A O 1
ATOM 800 N N . TYR A 1 101 ? 16.665 7.082 1.499 1.00 63.03 101 TYR A N 1
ATOM 801 C CA . TYR A 1 101 ? 17.319 5.784 1.274 1.00 63.03 101 TYR A CA 1
ATOM 802 C C . TYR A 1 101 ? 16.360 4.578 1.293 1.00 63.03 101 TYR A C 1
ATOM 804 O O . TYR A 1 101 ? 16.798 3.431 1.247 1.00 63.03 101 TYR A O 1
ATOM 812 N N . GLY A 1 102 ? 15.045 4.801 1.394 1.00 65.69 102 GLY A N 1
ATOM 813 C CA . GLY A 1 102 ? 14.075 3.720 1.612 1.00 65.69 102 GLY A CA 1
ATOM 814 C C . GLY A 1 102 ? 13.487 3.148 0.321 1.00 65.69 102 GLY A C 1
ATOM 815 O O . GLY A 1 102 ? 12.995 3.894 -0.511 1.00 65.69 102 GLY A O 1
ATOM 816 N N . ALA A 1 103 ? 13.384 1.826 0.179 1.00 74.25 103 ALA A N 1
ATOM 817 C CA . ALA A 1 103 ? 12.674 1.173 -0.939 1.00 74.25 103 ALA A CA 1
ATOM 818 C C . ALA A 1 103 ? 11.134 1.364 -0.916 1.00 74.25 103 ALA A C 1
ATOM 820 O O . ALA A 1 103 ? 10.405 0.788 -1.718 1.00 74.25 103 ALA A O 1
ATOM 821 N N . LYS A 1 104 ? 10.616 2.176 0.011 1.00 84.81 104 LYS A N 1
ATOM 822 C CA . LYS A 1 104 ? 9.189 2.462 0.169 1.00 84.81 104 LYS A CA 1
ATOM 823 C C . LYS A 1 104 ? 8.829 3.850 -0.356 1.00 84.81 104 LYS A C 1
ATOM 825 O O . LYS A 1 104 ? 9.553 4.821 -0.110 1.00 84.81 104 LYS A O 1
ATOM 830 N N . PHE A 1 105 ? 7.681 3.916 -1.017 1.00 87.69 105 PHE A N 1
ATOM 831 C CA . PHE A 1 105 ? 6.965 5.134 -1.377 1.00 87.69 105 PHE A CA 1
ATOM 832 C C . PHE A 1 105 ? 5.623 5.130 -0.646 1.00 87.69 105 PHE A C 1
ATOM 834 O O . PHE A 1 105 ? 4.919 4.124 -0.647 1.00 87.69 105 PHE A O 1
ATOM 841 N N . GLU A 1 106 ? 5.272 6.242 -0.017 1.00 89.81 106 GLU A N 1
ATOM 842 C CA . GLU A 1 106 ? 4.004 6.417 0.688 1.00 89.81 106 GLU A CA 1
ATOM 843 C C . GLU A 1 106 ? 3.093 7.323 -0.124 1.00 89.81 106 GLU A C 1
ATOM 845 O O . GLU A 1 106 ? 3.509 8.393 -0.556 1.00 89.81 106 GLU A O 1
ATOM 850 N N . ILE A 1 107 ? 1.845 6.912 -0.308 1.00 89.44 107 ILE A N 1
ATOM 851 C CA . ILE A 1 107 ? 0.807 7.665 -1.002 1.00 89.44 107 ILE A CA 1
ATOM 852 C C . ILE A 1 107 ? -0.323 7.887 -0.000 1.00 89.44 107 ILE A C 1
ATOM 854 O O . ILE A 1 107 ? -0.938 6.925 0.457 1.00 89.44 107 ILE A O 1
ATOM 858 N N . ARG A 1 108 ? -0.607 9.143 0.343 1.00 88.31 108 ARG A N 1
ATOM 859 C CA . ARG A 1 108 ? -1.666 9.501 1.303 1.00 88.31 108 ARG A CA 1
ATOM 860 C C . ARG A 1 108 ? -2.768 10.293 0.644 1.00 88.31 108 ARG A C 1
ATOM 862 O O . ARG A 1 108 ? -2.457 11.157 -0.168 1.00 88.31 108 ARG A O 1
ATOM 869 N N . PHE A 1 109 ? -4.018 10.013 0.998 1.00 84.69 109 PHE A N 1
ATOM 870 C CA . PHE A 1 109 ? -5.184 10.748 0.510 1.00 84.69 109 PHE A CA 1
ATOM 871 C C . PHE A 1 109 ? -6.412 10.583 1.404 1.00 84.69 109 PHE A C 1
ATOM 873 O O . PHE A 1 109 ? -6.502 9.649 2.192 1.00 84.69 109 PHE A O 1
ATOM 880 N N . GLU A 1 110 ? -7.389 11.471 1.241 1.00 83.00 110 GLU A N 1
ATOM 881 C CA . GLU A 1 110 ? -8.651 11.463 1.987 1.00 83.00 110 GLU A CA 1
ATOM 882 C C . GLU A 1 110 ? -9.816 10.957 1.128 1.00 83.00 110 GLU A C 1
ATOM 884 O O . GLU A 1 110 ? -9.929 11.321 -0.044 1.00 83.00 110 GLU A O 1
ATOM 889 N N . LEU A 1 111 ? -10.713 10.161 1.717 1.00 81.50 111 LEU A N 1
ATOM 890 C CA . LEU A 1 111 ? -11.967 9.718 1.101 1.00 81.50 111 LEU A CA 1
ATOM 891 C C . LEU A 1 111 ? -13.121 10.683 1.431 1.00 81.50 111 LEU A C 1
ATOM 893 O O . LEU A 1 111 ? -13.411 10.943 2.602 1.00 81.50 111 LEU A O 1
ATOM 897 N N . ASN A 1 112 ? -13.865 11.151 0.424 1.00 70.38 112 ASN A N 1
ATOM 898 C CA . ASN A 1 112 ? -15.126 11.867 0.653 1.00 70.38 112 ASN A CA 1
ATOM 899 C C . ASN A 1 112 ? -16.269 10.886 1.011 1.00 70.38 112 ASN A C 1
ATOM 901 O O . ASN A 1 112 ? -16.210 9.688 0.739 1.00 70.38 112 ASN A O 1
ATOM 905 N N . ASN A 1 113 ? -17.290 11.428 1.686 1.00 55.09 113 ASN A N 1
ATOM 906 C CA . ASN A 1 113 ? -18.455 10.766 2.297 1.00 55.09 113 ASN A CA 1
ATOM 907 C C . ASN A 1 113 ? -18.799 9.344 1.793 1.00 55.09 113 ASN A C 1
ATOM 909 O O . ASN A 1 113 ? -19.303 9.181 0.688 1.00 55.09 113 ASN A O 1
ATOM 913 N N . GLY A 1 114 ? -18.649 8.335 2.661 1.00 56.38 114 GLY A N 1
ATOM 914 C CA . GLY A 1 114 ? -19.242 7.001 2.475 1.00 56.38 114 GLY A CA 1
ATOM 915 C C . GLY A 1 114 ? -18.565 6.084 1.450 1.00 56.38 114 GLY A C 1
ATOM 916 O O . GLY A 1 114 ? -19.035 4.964 1.267 1.00 56.38 114 GLY A O 1
ATOM 917 N N . ALA A 1 115 ? -17.474 6.513 0.805 1.00 59.12 115 ALA A N 1
ATOM 918 C CA . ALA A 1 115 ? -16.727 5.667 -0.123 1.00 59.12 115 ALA A CA 1
ATOM 919 C C . ALA A 1 115 ? -16.168 4.414 0.576 1.00 59.12 115 ALA A C 1
ATOM 921 O O . ALA A 1 115 ? -15.605 4.490 1.673 1.00 59.12 115 ALA A O 1
ATOM 922 N N . GLN A 1 116 ? -16.301 3.256 -0.076 1.00 79.19 116 GLN A N 1
ATOM 923 C CA . GLN A 1 116 ? -15.740 2.006 0.421 1.00 79.19 116 GLN A CA 1
ATOM 924 C C . GLN A 1 116 ? -14.221 2.039 0.213 1.00 79.19 116 GLN A C 1
ATOM 926 O O . GLN A 1 116 ? -13.723 2.076 -0.915 1.00 79.19 116 GLN A O 1
ATOM 931 N N . PHE A 1 117 ? -13.477 2.063 1.323 1.00 86.69 117 PHE A N 1
ATOM 932 C CA . PHE A 1 117 ? -12.013 2.018 1.335 1.00 86.69 117 PHE A CA 1
ATOM 933 C C . PHE A 1 117 ? -11.463 0.939 0.394 1.00 86.69 117 PHE A C 1
ATOM 935 O O . PHE A 1 117 ? -10.545 1.220 -0.372 1.00 86.69 117 PHE A O 1
ATOM 942 N N . CYS A 1 118 ? -12.049 -0.263 0.419 1.00 87.94 118 CYS A N 1
ATOM 943 C CA . CYS A 1 118 ? -11.577 -1.398 -0.366 1.00 87.94 118 CYS A CA 1
ATOM 944 C C . CYS A 1 118 ? -11.606 -1.118 -1.872 1.00 87.94 118 CYS A C 1
ATOM 946 O O . CYS A 1 118 ? -10.587 -1.289 -2.536 1.00 87.94 118 CYS A O 1
ATOM 948 N N . ASP A 1 119 ? -12.725 -0.617 -2.397 1.00 86.62 119 ASP A N 1
ATOM 949 C CA . ASP A 1 119 ? -12.870 -0.309 -3.825 1.00 86.62 119 ASP A CA 1
ATOM 950 C C . ASP A 1 119 ? -11.866 0.756 -4.266 1.00 86.62 119 ASP A C 1
ATOM 952 O O . ASP A 1 119 ? -11.202 0.631 -5.298 1.00 86.62 119 ASP A O 1
ATOM 956 N N . THR A 1 120 ? -11.692 1.787 -3.435 1.00 85.06 120 THR A N 1
ATOM 957 C CA . THR A 1 120 ? -10.744 2.867 -3.720 1.00 85.06 120 THR A CA 1
ATOM 958 C C . THR A 1 120 ? -9.299 2.376 -3.673 1.00 85.06 120 THR A C 1
ATOM 960 O O . THR A 1 120 ? -8.509 2.706 -4.560 1.00 85.06 120 THR A O 1
ATOM 963 N N . ALA A 1 121 ? -8.954 1.553 -2.683 1.00 88.31 121 ALA A N 1
ATOM 964 C CA . ALA A 1 121 ? -7.638 0.942 -2.571 1.00 88.31 121 ALA A CA 1
ATOM 965 C C . ALA A 1 121 ? -7.340 0.053 -3.788 1.00 88.31 121 ALA A C 1
ATOM 967 O O . ALA A 1 121 ? -6.300 0.224 -4.416 1.00 88.31 121 ALA A O 1
ATOM 968 N N . ILE A 1 122 ? -8.276 -0.810 -4.200 1.00 89.38 122 ILE A N 1
ATOM 969 C CA . ILE A 1 122 ? -8.142 -1.652 -5.400 1.00 89.38 122 ILE A CA 1
ATOM 970 C C . ILE A 1 122 ? -7.952 -0.787 -6.655 1.00 89.38 122 ILE A C 1
ATOM 972 O O . ILE A 1 122 ? -7.055 -1.042 -7.465 1.00 89.38 122 ILE A O 1
ATOM 976 N N . ALA A 1 123 ? -8.757 0.267 -6.821 1.00 87.12 123 ALA A N 1
ATOM 977 C CA . ALA A 1 123 ? -8.672 1.162 -7.971 1.00 87.12 123 ALA A CA 1
ATOM 978 C C . ALA A 1 123 ? -7.331 1.912 -8.045 1.00 87.12 123 ALA A C 1
ATOM 980 O O . ALA A 1 123 ? -6.813 2.149 -9.149 1.00 87.12 123 ALA A O 1
ATOM 981 N N . ILE A 1 124 ? -6.770 2.293 -6.896 1.00 87.81 124 ILE A N 1
ATOM 982 C CA . ILE A 1 124 ? -5.471 2.965 -6.795 1.00 87.81 124 ILE A CA 1
ATOM 983 C C . ILE A 1 124 ? -4.332 1.978 -7.025 1.00 87.81 124 ILE A C 1
ATOM 985 O O . ILE A 1 124 ? -3.490 2.253 -7.877 1.00 87.81 124 ILE A O 1
ATOM 989 N N . THR A 1 125 ? -4.348 0.804 -6.395 1.00 90.44 125 THR A N 1
ATOM 990 C CA . THR A 1 125 ? -3.361 -0.261 -6.630 1.00 90.44 125 THR A CA 1
ATOM 991 C C . THR A 1 125 ? -3.292 -0.631 -8.109 1.00 90.44 125 THR A C 1
ATOM 993 O O . THR A 1 125 ? -2.210 -0.621 -8.693 1.00 90.44 125 THR A O 1
ATOM 996 N N . LYS A 1 126 ? -4.439 -0.820 -8.777 1.00 90.19 126 LYS A N 1
ATOM 997 C CA . LYS A 1 126 ? -4.478 -1.080 -10.226 1.00 90.19 126 LYS A CA 1
ATOM 998 C C . LYS A 1 126 ? -3.797 0.027 -11.036 1.00 90.19 126 LYS A C 1
ATOM 1000 O O . LYS A 1 126 ? -3.152 -0.248 -12.043 1.00 90.19 126 LYS A O 1
ATOM 1005 N N . LYS A 1 127 ? -3.927 1.291 -10.614 1.00 89.06 127 LYS A N 1
ATOM 1006 C CA . LYS A 1 127 ? -3.237 2.408 -11.273 1.00 89.06 127 LYS A CA 1
ATOM 1007 C C . LYS A 1 127 ? -1.742 2.402 -10.992 1.00 89.06 127 LYS A C 1
ATOM 1009 O O . LYS A 1 127 ? -0.984 2.693 -11.906 1.00 89.06 127 LYS A O 1
ATOM 1014 N N . ILE A 1 128 ? -1.331 2.085 -9.767 1.00 91.50 128 ILE A N 1
ATOM 1015 C CA . ILE A 1 128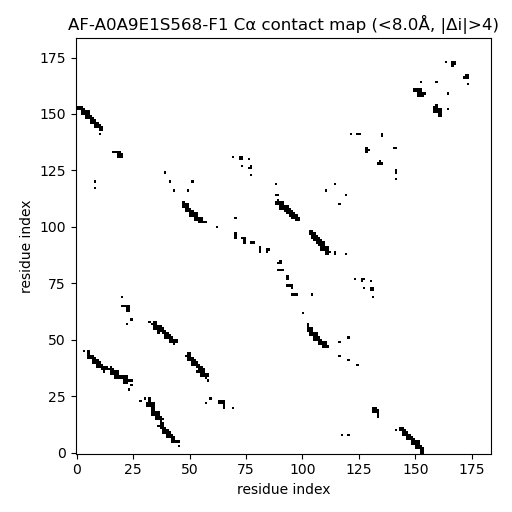 ? 0.082 1.975 -9.397 1.00 91.50 128 ILE A CA 1
ATOM 1016 C C . ILE A 1 128 ? 0.759 0.924 -10.280 1.00 91.50 128 ILE A C 1
ATOM 1018 O O . ILE A 1 128 ? 1.770 1.240 -10.897 1.00 91.50 128 ILE A O 1
ATOM 1022 N N . LEU A 1 129 ? 0.155 -0.259 -10.448 1.00 91.56 129 LEU A N 1
ATOM 1023 C CA . LEU A 1 129 ? 0.671 -1.284 -11.366 1.00 91.56 129 LEU A CA 1
ATOM 1024 C C . LEU A 1 129 ? 0.845 -0.741 -12.790 1.00 91.56 129 LEU A C 1
ATOM 1026 O O . LEU A 1 129 ? 1.919 -0.864 -13.367 1.00 91.56 129 LEU A O 1
ATOM 1030 N N . GLN A 1 130 ? -0.172 -0.056 -13.322 1.00 90.12 130 GLN A N 1
ATOM 1031 C CA . GLN A 1 130 ? -0.106 0.560 -14.653 1.00 90.12 130 GLN A CA 1
ATOM 1032 C C . GLN A 1 130 ? 0.992 1.628 -14.771 1.00 90.12 130 GLN A C 1
ATOM 1034 O O . GLN A 1 130 ? 1.683 1.679 -15.782 1.00 90.12 130 GLN A O 1
ATOM 1039 N N . ILE A 1 131 ? 1.151 2.493 -13.763 1.00 91.19 131 ILE A N 1
ATOM 1040 C CA . ILE A 1 131 ? 2.177 3.551 -13.740 1.00 91.19 131 ILE A CA 1
ATOM 1041 C C . ILE A 1 131 ? 3.582 2.943 -13.746 1.00 91.19 131 ILE A C 1
ATOM 1043 O O . ILE A 1 131 ? 4.476 3.452 -14.422 1.00 91.19 131 ILE A O 1
ATOM 1047 N N . LEU A 1 132 ? 3.764 1.855 -12.999 1.00 90.44 132 LEU A N 1
ATOM 1048 C CA . LEU A 1 132 ? 5.023 1.123 -12.916 1.00 90.44 132 LEU A CA 1
ATOM 1049 C C . LEU A 1 132 ? 5.221 0.151 -14.095 1.00 90.44 132 LEU A C 1
ATOM 1051 O O . LEU A 1 132 ? 6.221 -0.558 -14.138 1.00 90.44 132 LEU A O 1
ATOM 1055 N N . GLY A 1 133 ? 4.288 0.096 -15.051 1.00 89.94 133 GLY A N 1
ATOM 1056 C CA . GLY A 1 133 ? 4.374 -0.786 -16.217 1.00 89.94 133 GLY A CA 1
ATOM 1057 C C . GLY A 1 133 ? 4.279 -2.275 -15.895 1.00 89.94 133 GLY A C 1
ATOM 1058 O O . GLY A 1 133 ? 4.758 -3.093 -16.670 1.00 89.94 133 GLY A O 1
ATOM 1059 N N . VAL A 1 134 ? 3.680 -2.636 -14.761 1.00 89.88 134 VAL A N 1
ATOM 1060 C CA . VAL A 1 134 ? 3.426 -4.030 -14.398 1.00 89.88 134 VAL A CA 1
ATOM 1061 C C . VAL A 1 134 ? 2.172 -4.499 -15.135 1.00 89.88 134 VAL A C 1
ATOM 1063 O O . VAL A 1 134 ? 1.065 -4.028 -14.865 1.00 89.88 134 VAL A O 1
ATOM 1066 N N . GLU A 1 135 ? 2.339 -5.438 -16.063 1.00 85.44 135 GLU A N 1
ATOM 1067 C CA . GLU A 1 135 ? 1.230 -6.023 -16.827 1.00 85.44 135 GLU A CA 1
ATOM 1068 C C . GLU A 1 135 ? 0.286 -6.826 -15.916 1.00 85.44 135 GLU A C 1
ATOM 1070 O O . GLU A 1 135 ? 0.725 -7.527 -15.017 1.00 85.44 135 GLU A O 1
ATOM 1075 N N . ASP A 1 136 ? -1.026 -6.759 -16.098 1.00 84.00 136 ASP A N 1
ATOM 1076 C CA . ASP A 1 136 ? -1.962 -7.621 -15.353 1.00 84.00 136 ASP A CA 1
ATOM 1077 C C . ASP A 1 136 ? -3.232 -7.847 -16.171 1.00 84.00 136 ASP A C 1
ATOM 1079 O O . ASP A 1 136 ? -4.344 -7.515 -15.759 1.00 84.00 136 ASP A O 1
ATOM 1083 N N . GLU A 1 137 ? -3.056 -8.358 -17.391 1.00 74.81 137 GLU A N 1
ATOM 1084 C CA . GLU A 1 137 ? -4.129 -8.474 -18.389 1.00 74.81 137 GLU A CA 1
ATOM 1085 C C . GLU A 1 137 ? -5.337 -9.273 -17.888 1.00 74.81 137 GLU A C 1
ATOM 1087 O O . GLU A 1 137 ? -6.479 -8.965 -18.224 1.00 74.81 137 GLU A O 1
ATOM 1092 N N . ARG A 1 138 ? -5.090 -10.290 -17.055 1.00 78.69 138 ARG A N 1
ATOM 1093 C CA . ARG A 1 138 ? -6.122 -11.184 -16.508 1.00 78.69 138 ARG A CA 1
ATOM 1094 C C . ARG A 1 138 ? -6.557 -10.820 -15.087 1.00 78.69 138 ARG A C 1
ATOM 1096 O O . ARG A 1 138 ? -7.398 -11.515 -14.527 1.00 78.69 138 ARG A O 1
ATOM 1103 N N . GLY A 1 139 ? -5.987 -9.770 -14.493 1.00 81.62 139 GLY A N 1
ATOM 1104 C CA . GLY A 1 139 ? -6.282 -9.363 -13.117 1.00 81.62 139 GLY A CA 1
ATOM 1105 C C . GLY A 1 139 ? -5.784 -10.335 -12.041 1.00 81.62 139 GLY A C 1
ATOM 1106 O O . GLY A 1 139 ? -6.202 -10.223 -10.889 1.00 81.62 139 GLY A O 1
ATOM 1107 N N . SER A 1 140 ? -4.941 -11.314 -12.386 1.00 82.62 140 SER A N 1
ATOM 1108 C CA . SER A 1 140 ? -4.487 -12.346 -11.447 1.00 82.62 140 SER A CA 1
ATOM 1109 C C . SER A 1 140 ? -3.562 -11.775 -10.375 1.00 82.62 140 SER A C 1
ATOM 1111 O O . SER A 1 140 ? -3.627 -12.205 -9.225 1.00 82.62 140 SER A O 1
ATOM 1113 N N . ARG A 1 141 ? -2.746 -10.768 -10.716 1.00 83.75 141 ARG A N 1
ATOM 1114 C CA . ARG A 1 141 ? -1.876 -10.074 -9.752 1.00 83.75 141 ARG A CA 1
ATOM 1115 C C . ARG A 1 141 ? -2.715 -9.212 -8.816 1.00 83.75 141 ARG A C 1
ATOM 1117 O O . ARG A 1 141 ? -2.505 -9.235 -7.607 1.00 83.75 141 ARG A O 1
ATOM 1124 N N . MET A 1 142 ? -3.715 -8.518 -9.359 1.00 88.06 142 MET A N 1
ATOM 1125 C CA . MET A 1 142 ? -4.667 -7.740 -8.570 1.00 88.06 142 MET A CA 1
ATOM 1126 C C . MET A 1 142 ? -5.551 -8.588 -7.656 1.00 88.06 142 MET A C 1
ATOM 1128 O O . MET A 1 142 ? -5.935 -8.084 -6.605 1.00 88.06 142 MET A O 1
ATOM 1132 N N . ALA A 1 143 ? -5.872 -9.832 -8.022 1.00 88.00 143 ALA A N 1
ATOM 1133 C CA . ALA A 1 143 ? -6.699 -10.732 -7.215 1.00 88.00 143 ALA A CA 1
ATOM 1134 C C . ALA A 1 143 ? -5.950 -11.358 -6.024 1.00 88.00 143 ALA A C 1
ATOM 1136 O O . ALA A 1 143 ? -6.588 -11.787 -5.065 1.00 88.00 143 ALA A O 1
ATOM 1137 N N . ASN A 1 144 ? -4.614 -11.394 -6.057 1.00 88.81 144 ASN A N 1
ATOM 1138 C CA . ASN A 1 144 ? -3.789 -12.020 -5.023 1.00 88.81 144 ASN A CA 1
ATOM 1139 C C . ASN A 1 144 ? -3.490 -11.072 -3.847 1.00 88.81 144 ASN A C 1
ATOM 1141 O O . ASN A 1 144 ? -2.330 -10.799 -3.535 1.00 88.81 144 ASN A O 1
ATOM 1145 N N . PHE A 1 145 ? -4.535 -10.538 -3.214 1.00 93.62 145 PHE A N 1
ATOM 1146 C CA . PHE A 1 145 ? -4.397 -9.762 -1.983 1.00 93.62 145 PHE A CA 1
ATOM 1147 C C . PHE A 1 145 ? -4.937 -10.508 -0.777 1.00 93.62 145 PHE A C 1
ATOM 1149 O O . PHE A 1 145 ? -5.880 -11.292 -0.860 1.00 93.62 145 PHE A O 1
ATOM 1156 N N . THR A 1 146 ? -4.366 -10.190 0.375 1.00 95.31 146 THR A N 1
ATOM 1157 C CA . THR A 1 146 ? -4.911 -10.572 1.674 1.00 95.31 146 THR A CA 1
ATOM 1158 C C . THR A 1 146 ? -5.621 -9.385 2.308 1.00 95.31 146 THR A C 1
ATOM 1160 O O . THR A 1 146 ? -5.267 -8.226 2.072 1.00 95.31 146 THR A O 1
ATOM 1163 N N . VAL A 1 147 ? -6.647 -9.676 3.108 1.00 94.62 147 VAL A N 1
ATOM 1164 C CA . VAL A 1 147 ? -7.392 -8.680 3.882 1.00 94.62 147 VAL A CA 1
ATOM 1165 C C . VAL A 1 147 ? -7.207 -8.984 5.355 1.00 94.62 147 VAL A C 1
ATOM 1167 O O . VAL A 1 147 ? -7.416 -10.115 5.787 1.00 94.62 147 VAL A O 1
ATOM 1170 N N . SER A 1 148 ? -6.872 -7.968 6.140 1.00 94.81 148 SER A N 1
ATOM 1171 C CA . SER A 1 148 ? -6.919 -8.049 7.598 1.00 94.81 148 SER A CA 1
ATOM 1172 C C . SER A 1 148 ? -7.706 -6.879 8.173 1.00 94.81 148 SER A C 1
ATOM 1174 O O . SER A 1 148 ? -7.712 -5.773 7.625 1.00 94.81 148 SER A O 1
ATOM 1176 N N . GLN A 1 149 ? -8.404 -7.138 9.277 1.00 93.19 149 GLN A N 1
ATOM 1177 C CA . GLN A 1 149 ? -9.153 -6.130 10.011 1.00 93.19 149 GLN A CA 1
ATOM 1178 C C . GLN A 1 149 ? -8.748 -6.151 11.477 1.00 93.19 149 GLN A C 1
ATOM 1180 O O . GLN A 1 149 ? -8.781 -7.192 12.129 1.00 93.19 149 GLN A O 1
ATOM 1185 N N . GLU A 1 150 ? -8.397 -4.985 12.003 1.00 93.38 150 GLU A N 1
ATOM 1186 C CA . GLU A 1 150 ? -8.034 -4.806 13.402 1.00 93.38 150 GLU A CA 1
ATOM 1187 C C . GLU A 1 150 ? -8.841 -3.650 13.995 1.00 93.38 150 GLU A C 1
ATOM 1189 O O . GLU A 1 150 ? -8.990 -2.582 13.401 1.00 93.38 150 GLU A O 1
ATOM 1194 N N . THR A 1 151 ? -9.407 -3.863 15.181 1.00 93.75 151 THR A N 1
ATOM 1195 C CA . THR A 1 151 ? -10.127 -2.804 15.892 1.00 93.75 151 THR A CA 1
ATOM 1196 C C . THR A 1 151 ? -9.147 -1.974 16.708 1.00 93.75 151 THR A C 1
ATOM 1198 O O . THR A 1 151 ? -8.345 -2.520 17.460 1.00 93.75 151 THR A O 1
ATOM 1201 N N . PHE A 1 152 ? -9.271 -0.655 16.616 1.00 93.75 152 PHE A N 1
ATOM 1202 C CA . PHE A 1 152 ? -8.537 0.317 17.410 1.00 93.75 152 PHE A CA 1
ATOM 1203 C C . PHE A 1 152 ? -9.485 1.112 18.302 1.00 93.75 152 PHE A C 1
ATOM 1205 O O . PHE A 1 152 ? -10.612 1.461 17.930 1.00 93.75 152 PHE A O 1
ATOM 1212 N N . ILE A 1 153 ? -8.988 1.416 19.493 1.00 93.12 153 ILE A N 1
ATOM 1213 C CA . ILE A 1 153 ? -9.648 2.232 20.501 1.00 93.12 153 ILE A CA 1
ATOM 1214 C C . ILE A 1 153 ? -8.855 3.519 20.658 1.00 93.12 153 ILE A C 1
ATOM 1216 O O . ILE A 1 153 ? -7.629 3.486 20.757 1.00 93.12 153 ILE A O 1
ATOM 1220 N N . ARG A 1 154 ? -9.560 4.649 20.728 1.00 91.94 154 ARG A N 1
ATOM 1221 C CA . ARG A 1 154 ? -8.943 5.914 21.117 1.00 91.94 154 ARG A CA 1
ATOM 1222 C C . ARG A 1 154 ? -8.816 6.000 22.638 1.00 91.94 154 ARG A C 1
ATOM 1224 O O . ARG A 1 154 ? -9.837 5.982 23.328 1.00 91.94 154 ARG A O 1
ATOM 1231 N N . LEU A 1 155 ? -7.582 6.110 23.123 1.00 88.69 155 LEU A N 1
ATOM 1232 C CA . LEU A 1 155 ? -7.232 6.421 24.507 1.00 88.69 155 LEU A CA 1
ATOM 1233 C C . LEU A 1 155 ? -6.487 7.760 24.492 1.00 88.69 155 LEU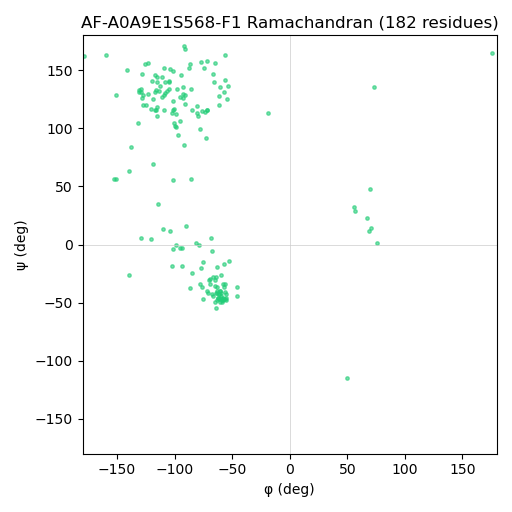 A C 1
ATOM 1235 O O . LEU A 1 155 ? -5.436 7.865 23.864 1.00 88.69 155 LEU A O 1
ATOM 1239 N N . ASP A 1 156 ? -7.074 8.783 25.111 1.00 86.75 156 ASP A N 1
ATOM 1240 C 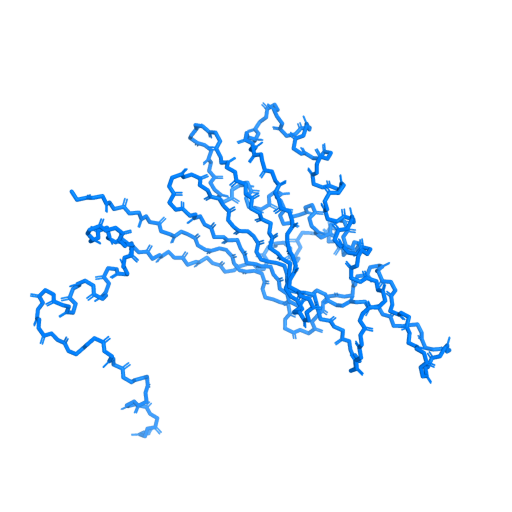CA . ASP A 1 156 ? -6.611 10.172 25.032 1.00 86.75 156 ASP A CA 1
ATOM 1241 C C . ASP A 1 156 ? -6.381 10.625 23.571 1.00 86.75 156 ASP A C 1
ATOM 1243 O O . ASP A 1 156 ? -7.317 10.689 22.757 1.00 86.75 156 ASP A O 1
ATOM 1247 N N . GLU A 1 157 ? -5.128 10.908 23.217 1.00 84.94 157 GLU A N 1
ATOM 1248 C CA . GLU A 1 157 ? -4.709 11.357 21.888 1.00 84.94 157 GLU A CA 1
ATOM 1249 C C . GLU A 1 157 ? -4.209 10.220 20.981 1.00 84.94 157 GLU A C 1
ATOM 1251 O O . GLU A 1 157 ? -3.936 10.454 19.805 1.00 84.94 157 GLU A O 1
ATOM 1256 N N . ALA A 1 158 ? -4.143 8.978 21.476 1.00 87.19 158 ALA A N 1
ATOM 1257 C CA . ALA A 1 158 ? -3.580 7.844 20.750 1.00 87.19 158 ALA A CA 1
ATOM 1258 C C . ALA A 1 158 ? -4.635 6.805 20.335 1.00 87.19 158 ALA A C 1
ATOM 1260 O O . ALA A 1 158 ? -5.577 6.490 21.066 1.00 87.19 158 ALA A O 1
ATOM 1261 N N . TRP A 1 159 ? -4.437 6.211 19.156 1.00 91.25 159 TRP A N 1
ATOM 1262 C CA . TRP A 1 159 ? -5.141 5.001 18.736 1.00 91.25 159 TRP A CA 1
ATOM 1263 C C . TRP A 1 159 ? -4.327 3.776 19.149 1.00 91.25 159 TRP A C 1
ATOM 1265 O O . TRP A 1 159 ? -3.190 3.611 18.713 1.00 91.25 159 TRP A O 1
ATOM 1275 N N . ILE A 1 160 ? -4.911 2.900 19.965 1.00 91.25 160 ILE A N 1
ATOM 1276 C CA . ILE A 1 160 ? -4.276 1.651 20.401 1.00 91.25 160 ILE A CA 1
ATOM 1277 C C . ILE A 1 160 ? -5.061 0.431 19.901 1.00 91.25 160 ILE A C 1
ATOM 1279 O O . ILE A 1 160 ? -6.293 0.491 19.838 1.00 91.25 160 ILE A O 1
ATOM 1283 N N . PRO A 1 161 ? -4.389 -0.688 19.573 1.00 91.94 161 PRO A N 1
ATOM 1284 C CA . PRO A 1 161 ? -5.068 -1.934 19.233 1.00 91.94 161 PRO A CA 1
ATOM 1285 C C . PRO A 1 161 ? -6.020 -2.396 20.339 1.00 91.94 161 PRO A C 1
ATOM 1287 O O . PRO A 1 161 ? -5.687 -2.332 21.525 1.00 91.94 161 PRO A O 1
ATOM 1290 N N . PHE A 1 162 ? -7.180 -2.933 19.961 1.00 91.38 162 PHE A N 1
ATOM 1291 C CA . PHE A 1 162 ? -8.188 -3.446 20.894 1.00 91.38 162 PHE A CA 1
ATOM 1292 C C . PHE A 1 162 ? -7.618 -4.511 21.835 1.00 91.38 162 PHE A C 1
ATOM 1294 O O . PHE A 1 162 ? -7.871 -4.477 23.035 1.00 91.38 162 PHE A O 1
ATOM 1301 N N . VAL A 1 163 ? -6.780 -5.410 21.311 1.00 90.38 163 VAL A N 1
ATOM 1302 C CA . VAL A 1 163 ? -6.098 -6.444 22.107 1.00 90.38 163 VAL A CA 1
ATOM 1303 C C . VAL A 1 163 ? -5.202 -5.820 23.178 1.00 90.38 163 VAL A C 1
ATOM 1305 O O . VAL A 1 163 ? -5.169 -6.291 24.313 1.00 90.38 163 VAL A O 1
ATOM 1308 N N . ARG A 1 164 ? -4.498 -4.730 22.846 1.00 89.50 164 ARG A N 1
ATOM 1309 C CA . ARG A 1 164 ? -3.660 -4.004 23.806 1.00 89.50 164 ARG A CA 1
ATOM 1310 C C . ARG A 1 164 ? -4.508 -3.340 24.884 1.00 89.50 164 ARG A C 1
ATOM 1312 O O . ARG A 1 164 ? -4.166 -3.448 26.057 1.00 89.50 164 ARG A O 1
ATOM 1319 N N . TRP A 1 165 ? -5.612 -2.704 24.498 1.00 90.81 165 TRP A N 1
ATOM 1320 C CA . TRP A 1 165 ? -6.560 -2.133 25.452 1.00 90.81 165 TRP A CA 1
ATOM 1321 C C . TRP A 1 165 ? -7.120 -3.201 26.400 1.00 90.81 165 TRP A C 1
ATOM 1323 O O . TRP A 1 165 ? -7.051 -3.011 27.608 1.00 90.81 165 TRP A O 1
ATOM 1333 N N . LEU A 1 166 ? -7.564 -4.355 25.883 1.00 90.50 166 LEU A N 1
ATOM 1334 C CA . LEU A 1 166 ? -8.037 -5.472 26.708 1.00 90.50 166 LEU A CA 1
ATOM 1335 C C . LEU A 1 166 ? -6.975 -5.929 27.711 1.00 90.50 166 LEU A C 1
ATOM 1337 O O . LEU A 1 166 ? -7.271 -6.082 28.894 1.00 90.50 166 LEU A O 1
ATOM 1341 N N . ARG A 1 167 ? -5.726 -6.106 27.265 1.00 91.81 167 ARG A N 1
ATOM 1342 C CA . ARG A 1 167 ? -4.623 -6.477 28.163 1.00 91.81 167 ARG A CA 1
ATOM 1343 C C . ARG A 1 167 ? -4.449 -5.457 29.285 1.00 91.81 167 ARG A C 1
ATOM 1345 O O . ARG A 1 167 ? -4.380 -5.847 30.443 1.00 91.81 167 ARG A O 1
ATOM 1352 N N . MET A 1 168 ? -4.452 -4.165 28.959 1.00 89.62 168 MET A N 1
ATOM 1353 C CA . MET A 1 168 ? -4.346 -3.092 29.952 1.00 89.62 168 MET A CA 1
ATOM 1354 C C . MET A 1 168 ? -5.529 -3.093 30.932 1.00 89.62 168 MET A C 1
ATOM 1356 O O . MET A 1 168 ? -5.315 -3.026 32.140 1.00 89.62 168 MET A O 1
ATOM 1360 N N . SER A 1 169 ? -6.763 -3.218 30.436 1.00 90.12 169 SER A N 1
ATOM 1361 C CA . SER A 1 169 ? -7.982 -3.228 31.257 1.00 90.12 169 SER A CA 1
ATOM 1362 C C . SER A 1 169 ? -8.068 -4.420 32.212 1.00 90.12 169 SER A C 1
ATOM 1364 O O . SER A 1 169 ? -8.678 -4.303 33.271 1.00 90.12 169 SER A O 1
ATOM 1366 N N . HIS A 1 170 ? -7.440 -5.543 31.863 1.00 92.94 170 HIS A N 1
ATOM 1367 C CA . HIS A 1 170 ? -7.404 -6.759 32.677 1.00 92.94 170 HIS A CA 1
ATOM 1368 C C . HIS A 1 170 ? -6.062 -6.983 33.395 1.00 92.94 170 HIS A C 1
ATOM 1370 O O . HIS A 1 170 ? -5.845 -8.064 33.932 1.00 92.94 170 HIS A O 1
ATOM 1376 N N . GLN A 1 171 ? -5.166 -5.986 33.417 1.00 89.69 171 GLN A N 1
ATOM 1377 C CA . GLN A 1 171 ? -3.844 -6.065 34.063 1.00 89.69 171 GLN A CA 1
ATOM 1378 C C . GLN A 1 171 ? -2.974 -7.239 33.563 1.00 89.69 171 GLN A C 1
ATOM 1380 O O . GLN A 1 171 ? -2.168 -7.802 34.301 1.00 89.69 171 GLN A O 1
ATOM 1385 N N . LEU A 1 172 ? -3.125 -7.609 32.290 1.00 88.75 172 LEU A N 1
ATOM 1386 C CA . LEU A 1 172 ? -2.325 -8.641 31.634 1.00 88.75 172 LEU A CA 1
ATOM 1387 C C . LEU A 1 172 ? -1.031 -8.048 31.046 1.00 88.75 172 LEU A C 1
ATOM 1389 O O . LEU A 1 172 ? -1.004 -6.865 30.684 1.00 88.75 172 LEU A O 1
ATOM 1393 N N . PRO A 1 173 ? 0.028 -8.860 30.857 1.00 85.31 173 PRO A N 1
ATOM 1394 C CA . PRO A 1 173 ? 1.237 -8.425 30.166 1.00 85.31 173 PRO A CA 1
ATOM 1395 C C . PRO A 1 173 ? 0.927 -7.863 28.773 1.00 85.31 173 PRO A C 1
ATOM 1397 O O . PRO A 1 173 ? 0.308 -8.517 27.934 1.00 85.31 173 PRO A O 1
ATOM 1400 N N . VAL A 1 174 ? 1.374 -6.633 28.514 1.00 71.00 174 VAL A N 1
ATOM 1401 C CA . VAL A 1 174 ? 1.155 -5.946 27.229 1.00 71.00 174 VAL A CA 1
ATOM 1402 C C . VAL A 1 174 ? 1.976 -6.592 26.108 1.00 71.00 174 VAL A C 1
ATOM 1404 O O . VAL A 1 174 ? 1.517 -6.648 24.964 1.00 71.00 174 VAL A O 1
ATOM 1407 N N . PHE A 1 175 ? 3.132 -7.159 26.450 1.00 66.81 175 PHE A N 1
ATOM 1408 C CA . PHE A 1 175 ? 3.984 -7.934 25.560 1.00 66.81 175 PHE A CA 1
ATOM 1409 C C . PHE A 1 175 ? 3.778 -9.419 25.861 1.00 66.81 175 PHE A C 1
ATOM 1411 O O . PHE A 1 175 ? 4.114 -9.885 26.944 1.00 66.81 175 PHE A O 1
ATOM 1418 N N . ALA A 1 176 ? 3.209 -10.150 24.908 1.00 55.78 176 ALA A N 1
ATOM 1419 C CA . ALA A 1 176 ? 3.359 -11.597 24.867 1.00 55.78 176 ALA A CA 1
ATOM 1420 C C . ALA A 1 176 ? 4.442 -11.850 23.819 1.00 55.78 176 ALA A C 1
ATOM 1422 O O . ALA A 1 176 ? 4.265 -11.450 22.667 1.00 55.78 176 ALA A O 1
ATOM 1423 N N . SER A 1 177 ? 5.578 -12.413 24.225 1.00 49.97 177 SER A N 1
ATOM 1424 C CA . SER A 1 177 ? 6.570 -12.928 23.285 1.00 49.97 177 SER A CA 1
ATOM 1425 C C . SER A 1 177 ? 5.888 -13.962 22.395 1.00 49.97 177 SER A C 1
ATOM 1427 O O . SER A 1 177 ? 5.195 -14.848 22.893 1.00 49.97 177 SER A O 1
ATOM 1429 N N . VAL A 1 178 ? 6.080 -13.848 21.084 1.00 47.88 178 VAL A N 1
ATOM 1430 C CA . VAL A 1 178 ? 5.616 -14.845 20.105 1.00 47.88 178 VAL A CA 1
ATOM 1431 C C . VAL A 1 178 ? 6.391 -16.175 20.257 1.00 47.88 178 VAL A C 1
ATOM 1433 O O . VAL A 1 178 ? 6.006 -17.185 19.685 1.00 47.88 178 VAL A O 1
ATOM 1436 N N . ASP A 1 179 ? 7.408 -16.224 21.121 1.00 41.94 179 ASP A N 1
ATOM 1437 C CA . ASP A 1 179 ? 8.322 -17.359 21.282 1.00 41.94 179 ASP A CA 1
ATOM 1438 C C . ASP A 1 179 ? 8.006 -18.246 22.499 1.00 41.94 179 ASP A C 1
ATOM 1440 O O . ASP A 1 179 ? 8.857 -18.446 23.363 1.00 41.94 179 ASP A O 1
ATOM 1444 N N . ALA A 1 180 ? 6.784 -18.772 22.605 1.00 41.59 180 ALA A N 1
ATOM 1445 C CA . ALA A 1 180 ? 6.455 -19.748 23.654 1.00 41.59 180 ALA A CA 1
ATOM 1446 C C . ALA A 1 180 ? 5.975 -21.117 23.144 1.00 41.59 180 ALA A C 1
ATOM 1448 O O . ALA A 1 180 ? 5.635 -21.950 23.974 1.00 41.59 180 ALA A O 1
ATOM 1449 N N . ASP A 1 181 ? 5.980 -21.386 21.831 1.00 42.22 181 ASP A N 1
ATOM 1450 C CA . ASP A 1 181 ? 5.572 -22.706 21.314 1.00 42.22 181 ASP A CA 1
ATOM 1451 C C . ASP A 1 181 ? 6.267 -23.095 19.989 1.00 42.22 181 ASP A C 1
ATOM 1453 O O . ASP A 1 181 ? 5.638 -23.413 18.984 1.00 42.22 181 ASP A O 1
ATOM 1457 N N . MET A 1 182 ? 7.606 -23.105 19.983 1.00 37.03 182 MET A N 1
ATOM 1458 C CA . MET A 1 182 ? 8.390 -23.902 19.015 1.00 37.03 182 MET A CA 1
ATOM 1459 C C . MET A 1 182 ? 9.191 -25.015 19.699 1.00 37.03 182 MET A C 1
ATOM 1461 O O . MET A 1 182 ? 10.289 -25.375 19.283 1.00 37.03 182 MET A O 1
ATOM 1465 N N . SER A 1 183 ? 8.628 -25.593 20.757 1.00 41.94 183 SER A N 1
ATOM 1466 C CA . SER A 1 183 ? 9.160 -26.814 21.354 1.00 41.94 183 SER A CA 1
ATOM 1467 C C . SER A 1 183 ? 8.027 -27.767 21.705 1.00 41.94 183 SER A C 1
ATOM 1469 O O . SER A 1 183 ? 7.580 -27.790 22.853 1.00 41.94 183 SER A O 1
ATOM 1471 N N . ARG A 1 184 ? 7.586 -28.543 20.708 1.00 38.16 184 ARG A N 1
ATOM 1472 C CA . ARG A 1 184 ? 7.084 -29.918 20.839 1.00 38.16 184 ARG A CA 1
ATOM 1473 C C . ARG A 1 184 ? 7.062 -30.619 19.488 1.00 38.16 184 ARG A C 1
ATOM 1475 O O . ARG A 1 184 ? 6.529 -30.023 18.530 1.00 38.16 184 ARG A O 1
#

Nearest PDB structures (foldseek):
  3i3w-assembly1_B  TM=6.229E-01  e=2.495E-01  Francisella tularensis subsp. tularensis
  3zzp-assembly1_A  TM=6.322E-01  e=4.555E-01  Thermus thermophilus
  7lg5-assembly1_A  TM=3.600E-01  e=8.317E-01  Synechocystis sp. PCC 6714
  7lgj-assembly1_A  TM=3.003E-01  e=4.555E-01  Synechocystis sp. PCC 6714
  7txv-assembly1_A  TM=3.116E-01  e=7.373E-01  Synechocystis sp. PCC 6714

Mean predicted aligned error: 9.41 Å

pLDDT: mean 78.84, std 15.13, range [37.03, 96.44]

Foldseek 3Di:
DDKDKKKKKKQAQCVFFFFPAFFDDPVCNPDTFGKTWGMWMWIQDPPQKIKIKTQIDGPDDDQTPCPVVLQCLLVVLVVVVCVVCVVPWNKDDWDWDDDRPGSMIMTMIGTPPPDDSVVNSLVSVVSSCVSRRGDDPPCPSSVRMDMDIWMWDDDPPDTDTPVLVVCVVVVHDSDDPPPDPPPD

Secondary structure (DSSP, 8-state):
--EEEEEEEEEEEEEEEEEEEEE--TT-TTS-EEEEEEEEEEEE-GGGEEEEEEEEE-SSSS--TTHHHHHHHHHHHHHHHHHHHTTTS-EEEEEEEE-TT-SEEEEEEEE-TT--HHHHHHHHHHHHHHHTT---TTSHHHH--EEEEEEEEEETTEEEEHHHHHHHHTT--S---S-S-S--